Protein AF-A0AAV5TLL9-F1 (afdb_monomer_lite)

Foldseek 3Di:
DAAADPQQEAEDQPDDQWADFPDWDWDDDPWIKIKTKAFEQQKWKDFVVDIQTCCNVPDRPRIGMDMWTQDPVSYATDDPRDGTHYMIIGYLADAAPPQQEDEDQPDAQWDDFPDWDWDPHDHSWIKIKTKAAADQKWKAFPHNPDIFTDNPRMGMDMWTQDSNSNATDDPRDGTRYIIIGRDFQAQAADPQQAAEDQPDDQWDAFPDWDWDRPDPWIKIWTAADDQQKWKWWQFPNDIDIDDRHPRDRDGTQIWTQDRNSNATDDVNTGTRYIIIGD

Radius of gyration: 33.46 Å; chains: 1; bounding box: 72×36×92 Å

Sequence (278 aa):
CQSCAQNLITITTNGNGAHAMESDVTNIATCATRTFTCIGTLANIEGGQGTIMDADDGAVDGVATFTVTCNTAGTAWVNTGIDITQVECASKCLTCPSNLISITTASTGGHAMDGDVIDETTGPCLKRTFTCEGKGANIEINGDHGVITDESDVASFTLTCNEDGTAWMYNGVAITQVECAPLPACKMCEQNLIMKTTNGNGAKPFAMDTTDTSGTCAVRTLTCVGNQANIEEWINRSFFQLNNGDGTTDPPLVVTCNAGGTAWLFMGIPITQAECAV

Structure (mmCIF, N/CA/C/O backbone):
data_AF-A0AAV5TLL9-F1
#
_entry.id   AF-A0AAV5TLL9-F1
#
loop_
_atom_site.group_PDB
_atom_site.id
_atom_site.type_symbol
_atom_site.label_atom_id
_atom_site.label_alt_id
_atom_site.label_comp_id
_atom_site.label_asym_id
_atom_site.label_entity_id
_atom_site.label_seq_id
_atom_site.pdbx_PDB_ins_code
_atom_site.Cartn_x
_atom_site.Cartn_y
_atom_site.Cartn_z
_atom_site.occupancy
_atom_site.B_iso_or_equiv
_atom_site.auth_seq_id
_atom_site.auth_comp_id
_atom_site.auth_asym_id
_atom_site.auth_atom_id
_atom_site.pdbx_PDB_model_num
ATOM 1 N N . CYS A 1 1 ? -34.886 15.088 32.753 1.00 67.19 1 CYS A N 1
ATOM 2 C CA . CYS A 1 1 ? -33.517 14.902 33.273 1.00 67.19 1 CYS A CA 1
ATOM 3 C C . CYS A 1 1 ? -32.665 16.066 32.778 1.00 67.19 1 CYS A C 1
ATOM 5 O O . CYS A 1 1 ? -33.119 16.768 31.881 1.00 67.19 1 CYS A O 1
ATOM 7 N N . GLN A 1 2 ? -31.496 16.320 33.366 1.00 82.44 2 GLN A N 1
ATOM 8 C CA . GLN A 1 2 ? -30.577 17.360 32.876 1.00 82.44 2 GLN A CA 1
ATOM 9 C C . GLN A 1 2 ? -29.624 16.801 31.802 1.00 82.44 2 GLN A C 1
ATOM 11 O O . GLN A 1 2 ? -29.734 15.636 31.415 1.00 82.44 2 GLN A O 1
ATOM 16 N N . SER A 1 3 ? -28.712 17.636 31.297 1.00 88.19 3 SER A N 1
ATOM 17 C CA . SER A 1 3 ? -27.520 17.188 30.573 1.00 88.19 3 SER A CA 1
ATOM 18 C C . SER A 1 3 ? -26.421 16.803 31.560 1.00 88.19 3 SER A C 1
ATOM 20 O O . SER A 1 3 ? -26.192 17.525 32.528 1.00 88.19 3 SER A O 1
ATOM 22 N N . CYS A 1 4 ? -25.708 15.718 31.282 1.00 93.50 4 CYS A N 1
ATOM 23 C CA . CYS A 1 4 ? -24.543 15.294 32.051 1.00 93.50 4 CYS A CA 1
ATOM 24 C C . CYS A 1 4 ? -23.268 15.751 31.337 1.00 93.50 4 CYS A C 1
ATOM 26 O O . CYS A 1 4 ? -23.239 15.848 30.108 1.00 93.50 4 CYS A O 1
ATOM 28 N N . ALA A 1 5 ? -22.201 16.021 32.089 1.00 94.31 5 ALA A N 1
ATOM 29 C CA . ALA A 1 5 ? -20.910 16.334 31.488 1.00 94.31 5 ALA A CA 1
ATOM 30 C C . ALA A 1 5 ? -20.315 15.087 30.802 1.00 94.31 5 ALA A C 1
ATOM 32 O O . ALA A 1 5 ? -20.442 13.965 31.299 1.00 94.31 5 ALA A O 1
ATOM 33 N N . GLN A 1 6 ? -19.671 15.261 29.644 1.00 92.69 6 GLN A N 1
ATOM 34 C CA . GLN A 1 6 ? -19.097 14.135 28.892 1.00 92.69 6 GLN A CA 1
ATOM 35 C C . GLN A 1 6 ? -17.944 13.455 29.642 1.00 92.69 6 GLN A C 1
ATOM 37 O O . GLN A 1 6 ? -17.810 12.237 29.597 1.00 92.69 6 GLN A O 1
ATOM 42 N N . ASN A 1 7 ? -17.157 14.211 30.403 1.00 93.81 7 ASN A N 1
ATOM 43 C CA . ASN A 1 7 ? -16.024 13.686 31.167 1.00 93.81 7 ASN A CA 1
ATOM 44 C C . ASN A 1 7 ? -16.422 12.837 32.393 1.00 93.81 7 ASN A C 1
ATOM 46 O O . ASN A 1 7 ? -15.545 12.425 33.144 1.00 93.81 7 ASN A O 1
ATOM 50 N N . LEU A 1 8 ? -17.718 12.583 32.613 1.00 94.94 8 LEU A N 1
ATOM 51 C CA . LEU A 1 8 ? -18.195 11.637 33.629 1.00 94.94 8 LEU A CA 1
ATOM 52 C C . LEU A 1 8 ? -18.025 10.167 33.203 1.00 94.94 8 LEU A C 1
ATOM 54 O O . LEU A 1 8 ? -18.066 9.291 34.059 1.00 94.94 8 LEU A O 1
ATOM 58 N N . ILE A 1 9 ? -17.821 9.902 31.906 1.00 94.75 9 ILE A N 1
ATOM 59 C CA . ILE A 1 9 ? -17.375 8.601 31.391 1.00 94.75 9 ILE A CA 1
ATOM 60 C C . ILE A 1 9 ? -15.975 8.775 30.808 1.00 94.75 9 ILE A C 1
ATOM 62 O O . ILE A 1 9 ? -15.757 9.652 29.970 1.00 94.75 9 ILE A O 1
ATOM 66 N N . THR A 1 10 ? -15.053 7.906 31.214 1.00 94.00 10 THR A N 1
ATOM 67 C CA . THR A 1 10 ? -13.730 7.770 30.596 1.00 94.00 10 THR A CA 1
ATOM 68 C C . THR A 1 10 ? -13.816 6.786 29.433 1.00 94.00 10 THR A C 1
ATOM 70 O O . THR A 1 10 ? -14.294 5.671 29.616 1.00 94.00 10 THR A O 1
ATOM 73 N N . ILE A 1 11 ? -13.348 7.177 28.248 1.00 93.00 11 ILE A N 1
ATOM 74 C CA . ILE A 1 11 ? -13.179 6.255 27.117 1.00 93.00 11 ILE A CA 1
ATOM 75 C C . ILE A 1 11 ? -11.736 5.748 27.162 1.00 93.00 11 ILE A C 1
ATOM 77 O O . ILE A 1 11 ? -10.816 6.569 27.151 1.00 93.00 11 ILE A O 1
ATOM 81 N N . THR A 1 12 ? -11.527 4.435 27.261 1.00 89.81 12 THR A N 1
ATOM 82 C CA . THR A 1 12 ? -10.181 3.832 27.285 1.00 89.81 12 THR A CA 1
ATOM 83 C C . THR A 1 12 ? -9.895 3.009 26.038 1.00 89.81 12 THR A C 1
ATOM 85 O O . THR A 1 12 ? -10.809 2.636 25.310 1.00 89.81 12 THR A O 1
ATOM 88 N N . THR A 1 13 ? -8.607 2.758 25.803 1.00 85.31 13 THR A N 1
ATOM 89 C CA . THR A 1 13 ? -8.082 1.923 24.711 1.00 85.31 13 THR A CA 1
ATOM 90 C C . THR A 1 13 ? -6.954 1.021 25.229 1.00 85.31 13 THR A C 1
ATOM 92 O O . THR A 1 13 ? -5.904 0.894 24.605 1.00 85.31 13 THR A O 1
ATOM 95 N N . ASN A 1 14 ? -7.110 0.502 26.447 1.00 79.75 14 ASN A N 1
ATOM 96 C CA . ASN A 1 14 ? -6.060 -0.232 27.156 1.00 79.75 14 ASN A CA 1
ATOM 97 C C . ASN A 1 14 ? -6.267 -1.752 27.094 1.00 79.75 14 ASN A C 1
ATOM 99 O O . ASN A 1 14 ? -5.315 -2.498 27.332 1.00 79.75 14 ASN A O 1
ATOM 103 N N . GLY A 1 15 ? -7.495 -2.211 26.834 1.00 74.62 15 GLY A N 1
ATOM 104 C CA . GLY A 1 15 ? -7.818 -3.624 26.666 1.00 74.62 15 GLY A CA 1
ATOM 105 C C . GLY A 1 15 ? -7.254 -4.235 25.385 1.00 74.62 15 GLY A C 1
ATOM 106 O O . GLY A 1 15 ? -6.810 -3.553 24.461 1.00 74.62 15 GLY A O 1
ATOM 107 N N . ASN A 1 16 ? -7.258 -5.565 25.325 1.00 68.19 16 ASN A N 1
ATOM 108 C CA . ASN A 1 16 ? -6.806 -6.280 24.136 1.00 68.19 16 ASN A CA 1
ATOM 109 C C . ASN A 1 16 ? -7.832 -6.138 23.002 1.00 68.19 16 ASN A C 1
ATOM 111 O O . ASN A 1 16 ? -9.010 -6.410 23.214 1.00 68.19 16 ASN A O 1
ATOM 115 N N . GLY A 1 17 ? -7.380 -5.747 21.809 1.00 74.12 17 GLY A N 1
ATOM 116 C CA . GLY A 1 17 ? -8.273 -5.410 20.694 1.00 74.12 17 GLY A CA 1
ATOM 117 C C . GLY A 1 17 ? -9.007 -4.078 20.876 1.00 74.12 17 GLY A C 1
ATOM 118 O O . GLY A 1 17 ? -9.914 -3.785 20.100 1.00 74.12 17 GLY A O 1
ATOM 119 N N . ALA A 1 18 ? -8.643 -3.281 21.890 1.00 81.50 18 ALA A N 1
ATOM 120 C CA . ALA A 1 18 ? -9.263 -1.989 22.121 1.00 81.50 18 ALA A CA 1
ATOM 121 C C . ALA A 1 18 ? -8.810 -0.957 21.080 1.00 81.50 18 ALA A C 1
ATOM 123 O O . ALA A 1 18 ? -7.626 -0.855 20.759 1.00 81.50 18 ALA A O 1
ATOM 124 N N . HIS A 1 19 ? -9.751 -0.160 20.588 1.00 78.88 19 HIS A N 1
ATOM 125 C CA . HIS A 1 19 ? -9.492 0.915 19.636 1.00 78.88 19 HIS A CA 1
ATOM 126 C C . HIS A 1 19 ? -10.457 2.084 19.856 1.00 78.88 19 HIS A C 1
ATOM 128 O O . HIS A 1 19 ? -11.330 2.055 20.727 1.00 78.88 19 HIS A O 1
ATOM 134 N N . ALA A 1 20 ? -10.277 3.159 19.087 1.00 86.50 20 ALA A N 1
ATOM 135 C CA . ALA A 1 20 ? -11.161 4.313 19.166 1.00 86.50 20 ALA A CA 1
ATOM 136 C C . ALA A 1 20 ? -12.610 3.929 18.812 1.00 86.50 20 ALA A C 1
ATOM 138 O O . ALA A 1 20 ? -12.850 3.126 17.907 1.00 86.50 20 ALA A O 1
ATOM 139 N N . MET A 1 21 ? -13.568 4.542 19.512 1.00 88.44 21 MET A N 1
ATOM 140 C CA . MET A 1 21 ? -14.980 4.524 19.121 1.00 88.44 21 MET A CA 1
ATOM 141 C C . MET A 1 21 ? -15.127 5.165 17.737 1.00 88.44 21 MET A C 1
ATOM 143 O O . MET A 1 21 ? -14.514 6.200 17.479 1.00 88.44 21 MET A O 1
ATOM 147 N N . GLU A 1 22 ? -15.987 4.609 16.885 1.00 90.62 22 GLU A N 1
ATOM 148 C CA . GLU A 1 22 ? -16.337 5.232 15.602 1.00 90.62 22 GLU A CA 1
ATOM 149 C C . GLU A 1 22 ? -17.117 6.529 15.826 1.00 90.62 22 GLU A C 1
ATOM 151 O O . GLU A 1 22 ? -16.911 7.533 15.146 1.00 90.62 22 GLU A O 1
ATOM 156 N N . SER A 1 23 ? -18.018 6.531 16.813 1.00 93.50 23 SER A N 1
ATOM 157 C CA . SER A 1 23 ? -18.719 7.749 17.206 1.00 93.50 23 SER A CA 1
ATOM 158 C C . SER A 1 23 ? -19.081 7.794 18.687 1.00 93.50 23 SER A C 1
ATOM 160 O O . SER A 1 23 ? -19.277 6.772 19.347 1.00 93.50 23 SER A O 1
ATOM 162 N N . ASP A 1 24 ? -19.187 9.023 19.190 1.00 94.75 24 ASP A N 1
ATOM 163 C CA . ASP A 1 24 ? -19.652 9.375 20.529 1.00 94.75 24 ASP A CA 1
ATOM 164 C C . ASP A 1 24 ? -20.573 10.598 20.416 1.00 94.75 24 ASP A C 1
ATOM 166 O O . ASP A 1 24 ? -20.126 11.736 20.250 1.00 94.75 24 ASP A O 1
ATOM 170 N N . VAL A 1 25 ? -21.884 10.356 20.442 1.00 95.94 25 VAL A N 1
ATOM 171 C CA . VAL A 1 25 ? -22.898 11.374 20.150 1.00 95.94 25 VAL A CA 1
ATOM 172 C C . VAL A 1 25 ? -23.758 11.634 21.373 1.00 95.94 25 VAL A C 1
ATOM 174 O O . VAL A 1 25 ? -24.421 10.737 21.887 1.00 95.94 25 VAL A O 1
ATOM 177 N N . THR A 1 26 ? -23.818 12.896 21.804 1.00 95.25 26 THR A N 1
ATOM 178 C CA . THR A 1 26 ? -24.746 13.351 22.849 1.00 95.25 26 THR A CA 1
ATOM 179 C C . THR A 1 26 ? -25.985 13.992 22.224 1.00 95.25 26 THR A C 1
ATOM 181 O O . THR A 1 26 ? -25.876 14.986 21.508 1.00 95.25 26 THR A O 1
ATOM 184 N N . ASN A 1 27 ? -27.170 13.469 22.534 1.00 94.44 27 ASN A N 1
ATOM 185 C CA . ASN A 1 27 ? -28.448 14.052 22.142 1.00 94.44 27 ASN A CA 1
ATOM 186 C C . ASN A 1 27 ? -29.117 14.714 23.353 1.00 94.44 27 ASN A C 1
ATOM 188 O O . ASN A 1 27 ? -29.399 14.063 24.359 1.00 94.44 27 ASN A O 1
ATOM 192 N N . ILE A 1 28 ? -29.375 16.019 23.260 1.00 88.38 28 ILE A N 1
ATOM 193 C CA . ILE A 1 28 ? -29.980 16.817 24.330 1.00 88.38 28 ILE A CA 1
ATOM 194 C C . ILE A 1 28 ? -31.488 16.930 24.072 1.00 88.38 28 ILE A C 1
ATOM 196 O O . ILE A 1 28 ? -31.975 17.919 23.528 1.00 88.38 28 ILE A O 1
ATOM 200 N N . ALA A 1 29 ? -32.226 15.888 24.456 1.00 82.62 29 ALA A N 1
ATOM 201 C CA . ALA A 1 29 ? -33.690 15.880 24.481 1.00 82.62 29 ALA A CA 1
ATOM 202 C C . ALA A 1 29 ? -34.220 16.148 25.911 1.00 82.62 29 ALA A C 1
ATOM 204 O O . ALA A 1 29 ? -33.538 16.740 26.746 1.00 82.62 29 ALA A O 1
ATOM 205 N N . THR A 1 30 ? -35.439 15.699 26.233 1.00 81.12 30 THR A N 1
ATOM 206 C CA . THR A 1 30 ? -36.033 15.786 27.587 1.00 81.12 30 THR A CA 1
ATOM 207 C C . THR A 1 30 ? -35.220 15.059 28.671 1.00 81.12 30 THR A C 1
ATOM 209 O O . THR A 1 30 ? -35.278 15.427 29.851 1.00 81.12 30 THR A O 1
ATOM 212 N N . CYS A 1 31 ? -34.440 14.049 28.285 1.00 87.69 31 CYS A N 1
ATOM 213 C CA . CYS A 1 31 ? -33.326 13.498 29.053 1.00 87.69 31 CYS A CA 1
ATOM 214 C C . CYS A 1 31 ? -32.151 13.329 28.090 1.00 87.69 31 CYS A C 1
ATOM 216 O O . CYS A 1 31 ? -32.336 12.751 27.020 1.00 87.69 31 CYS A O 1
ATOM 218 N N . ALA A 1 32 ? -30.978 13.867 28.438 1.00 94.31 32 ALA A N 1
ATOM 219 C CA . ALA A 1 32 ? -29.820 13.742 27.566 1.00 94.31 32 ALA A CA 1
ATOM 220 C C . ALA A 1 32 ? -29.418 12.268 27.448 1.00 94.31 32 ALA A C 1
ATOM 222 O O . ALA A 1 32 ? -29.309 11.580 28.465 1.00 94.31 32 ALA A O 1
ATOM 223 N N . THR A 1 33 ? -29.189 11.802 26.227 1.00 95.31 33 THR A N 1
ATOM 224 C CA . THR A 1 33 ? -28.605 10.487 25.956 1.00 95.31 33 THR A CA 1
ATOM 225 C C . THR A 1 33 ? -27.227 10.663 25.344 1.00 95.31 33 THR A C 1
ATOM 227 O O . THR A 1 33 ? -26.952 11.670 24.691 1.00 95.31 33 THR A O 1
ATOM 230 N N . ARG A 1 34 ? -26.348 9.693 25.569 1.00 94.69 34 ARG A N 1
ATOM 231 C CA . ARG A 1 34 ? -25.050 9.598 24.905 1.00 94.69 34 ARG A CA 1
ATOM 232 C C . ARG A 1 34 ? -24.927 8.207 24.310 1.00 94.69 34 ARG A C 1
ATOM 234 O O . ARG A 1 34 ? -25.197 7.230 25.004 1.00 94.69 34 ARG A O 1
ATOM 241 N N . THR A 1 35 ? -24.595 8.149 23.030 1.00 93.88 35 THR A N 1
ATOM 242 C CA . THR A 1 35 ? -24.517 6.912 22.253 1.00 93.88 35 THR A CA 1
ATOM 243 C C . THR A 1 35 ? -23.086 6.719 21.797 1.00 93.88 35 THR A C 1
ATOM 245 O O . THR A 1 35 ? -22.529 7.601 21.144 1.00 93.88 35 THR A O 1
ATOM 248 N N . PHE A 1 36 ? -22.520 5.573 22.147 1.00 93.38 36 PHE A N 1
ATOM 249 C CA . PHE A 1 36 ? -21.216 5.113 21.701 1.00 93.38 36 PHE A CA 1
ATOM 250 C C . PHE A 1 36 ? -21.413 4.096 20.585 1.00 93.38 36 PHE A C 1
ATOM 252 O O . PHE A 1 36 ? -22.254 3.205 20.715 1.00 93.38 36 PHE A O 1
ATOM 259 N N . THR A 1 37 ? -20.641 4.233 19.513 1.00 91.56 37 THR A N 1
ATOM 260 C CA . THR A 1 37 ? -20.627 3.274 18.407 1.00 91.56 37 THR A CA 1
ATOM 261 C C . THR A 1 37 ? -19.238 2.679 18.296 1.00 91.56 37 THR A C 1
ATOM 263 O O . THR A 1 37 ? -18.264 3.402 18.079 1.00 91.56 37 THR A O 1
ATOM 266 N N . CYS A 1 38 ? -19.164 1.364 18.440 1.00 88.81 38 CYS A N 1
ATOM 267 C CA . CYS A 1 38 ? -17.974 0.568 18.207 1.00 88.81 38 CYS A CA 1
ATOM 268 C C . CYS A 1 38 ? -18.170 -0.212 16.909 1.00 88.81 38 CYS A C 1
ATOM 270 O O . CYS A 1 38 ? -19.231 -0.796 16.707 1.00 88.81 38 CYS A O 1
ATOM 272 N N . ILE A 1 39 ? -17.172 -0.206 16.030 1.00 84.31 39 ILE A N 1
ATOM 273 C CA . ILE A 1 39 ? -17.222 -0.949 14.767 1.00 84.31 39 ILE A CA 1
ATOM 274 C C . ILE A 1 39 ? -16.092 -1.965 14.712 1.00 84.31 39 ILE A C 1
ATOM 276 O O . ILE A 1 39 ? -15.000 -1.707 15.207 1.00 84.31 39 ILE A O 1
ATOM 280 N N . GLY A 1 40 ? -16.340 -3.098 14.071 1.00 76.69 40 GLY A N 1
ATOM 281 C CA . GLY A 1 40 ? -15.371 -4.165 13.876 1.00 76.69 40 GLY A CA 1
ATOM 282 C C . GLY A 1 40 ? -15.995 -5.542 14.053 1.00 76.69 40 GLY A C 1
ATOM 283 O O . GLY A 1 40 ? -17.073 -5.711 14.619 1.00 76.69 40 GLY A O 1
ATOM 284 N N . THR A 1 41 ? -15.310 -6.567 13.565 1.00 73.25 41 THR A N 1
ATOM 285 C CA . THR A 1 41 ? -15.790 -7.943 13.693 1.00 73.25 41 THR A CA 1
ATOM 286 C C . THR A 1 41 ? -15.792 -8.350 15.163 1.00 73.25 41 THR A C 1
ATOM 288 O O . THR A 1 41 ? -14.764 -8.248 15.837 1.00 73.25 41 THR A O 1
ATOM 291 N N . LEU A 1 42 ? -16.948 -8.811 15.656 1.00 74.94 42 LEU A N 1
ATOM 292 C CA . LEU A 1 42 ? -17.202 -9.025 17.087 1.00 74.94 42 LEU A CA 1
ATOM 293 C C . LEU A 1 42 ? -16.988 -7.749 17.917 1.00 74.94 42 LEU A C 1
ATOM 295 O O . LEU A 1 42 ? -16.461 -7.830 19.028 1.00 74.94 42 LEU A O 1
ATOM 299 N N . ALA A 1 43 ? -17.364 -6.589 17.364 1.00 79.69 43 ALA A N 1
ATOM 300 C CA . ALA A 1 43 ? -17.377 -5.332 18.096 1.00 79.69 43 ALA A CA 1
ATOM 301 C C . ALA A 1 43 ? -18.078 -5.519 19.440 1.00 79.69 43 ALA A C 1
ATOM 303 O O . ALA A 1 43 ? -19.127 -6.166 19.542 1.00 79.69 43 ALA A O 1
ATOM 304 N N . ASN A 1 44 ? -17.475 -4.958 20.476 1.00 83.69 44 ASN A N 1
ATOM 305 C CA . ASN A 1 44 ? -18.042 -4.954 21.797 1.00 83.69 44 ASN A CA 1
ATOM 306 C C . ASN A 1 44 ? -17.713 -3.661 22.547 1.00 83.69 44 ASN A C 1
ATOM 308 O O . ASN A 1 44 ? -16.751 -2.958 22.232 1.00 83.69 44 ASN A O 1
ATOM 312 N N . ILE A 1 45 ? -18.559 -3.331 23.522 1.00 83.94 45 ILE A N 1
ATOM 313 C CA . ILE A 1 45 ? -18.364 -2.191 24.414 1.00 83.94 45 ILE A CA 1
ATOM 314 C C . ILE A 1 45 ? -18.347 -2.684 25.859 1.00 83.94 45 ILE A C 1
ATOM 316 O O . ILE A 1 45 ? -19.352 -3.188 26.364 1.00 83.94 45 ILE A O 1
ATOM 320 N N . GLU A 1 46 ? -17.221 -2.511 26.549 1.00 82.81 46 GLU A N 1
ATOM 321 C CA . GLU A 1 46 ? -17.086 -2.853 27.967 1.00 82.81 46 GLU A CA 1
ATOM 322 C C . GLU A 1 46 ? -17.477 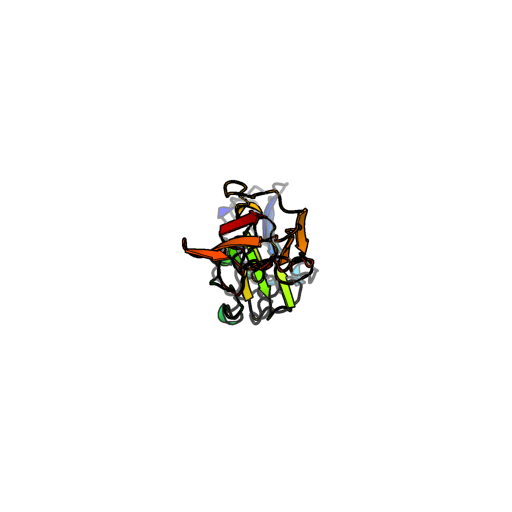-1.658 28.843 1.00 82.81 46 GLU A C 1
ATOM 324 O O . GLU A 1 46 ? -16.804 -0.632 28.841 1.00 82.81 46 GLU A O 1
ATOM 329 N N . GLY A 1 47 ? -18.580 -1.775 29.591 1.00 69.00 47 GLY A N 1
ATOM 330 C CA . GLY A 1 47 ? -19.203 -0.662 30.327 1.00 69.00 47 GLY A CA 1
ATOM 331 C C . GLY A 1 47 ? -19.133 -0.759 31.854 1.00 69.00 47 GLY A C 1
ATOM 332 O O . GLY A 1 47 ? -20.078 -0.358 32.530 1.00 69.00 47 GLY A O 1
ATOM 333 N N . GLY A 1 48 ? -18.100 -1.388 32.428 1.00 67.12 48 GLY A N 1
ATOM 334 C CA . GLY A 1 48 ? -17.950 -1.612 33.883 1.00 67.12 48 GLY A CA 1
ATOM 335 C C . GLY A 1 48 ? -18.966 -2.582 34.524 1.00 67.12 48 GLY A C 1
ATOM 336 O O . GLY A 1 48 ? -18.776 -3.023 35.655 1.00 67.12 48 GLY A O 1
ATOM 337 N N . GLN A 1 49 ? -20.029 -2.936 33.800 1.00 66.38 49 GLN A N 1
ATOM 338 C CA . GLN A 1 49 ? -21.135 -3.818 34.203 1.00 66.38 49 GLN A CA 1
ATOM 339 C C . GLN A 1 49 ? -21.210 -5.111 33.377 1.00 66.38 49 GLN A C 1
ATOM 341 O O . GLN A 1 49 ? -22.010 -5.995 33.675 1.00 66.38 49 GLN A O 1
ATOM 346 N N . GLY A 1 50 ? -20.388 -5.217 32.338 1.00 74.12 50 GLY A N 1
ATOM 347 C CA . GLY A 1 50 ? -20.429 -6.293 31.362 1.00 74.12 50 GLY A CA 1
ATOM 348 C C . GLY A 1 50 ? -20.018 -5.792 29.984 1.00 74.12 50 GLY A C 1
ATOM 349 O O . GLY A 1 50 ? -19.610 -4.637 29.823 1.00 74.12 50 GLY A O 1
ATOM 350 N N . THR A 1 51 ? -20.142 -6.683 29.013 1.00 81.31 51 THR A N 1
ATOM 351 C CA . THR A 1 51 ? -19.765 -6.466 27.621 1.00 81.31 51 THR A CA 1
ATOM 352 C C . THR A 1 51 ? -21.043 -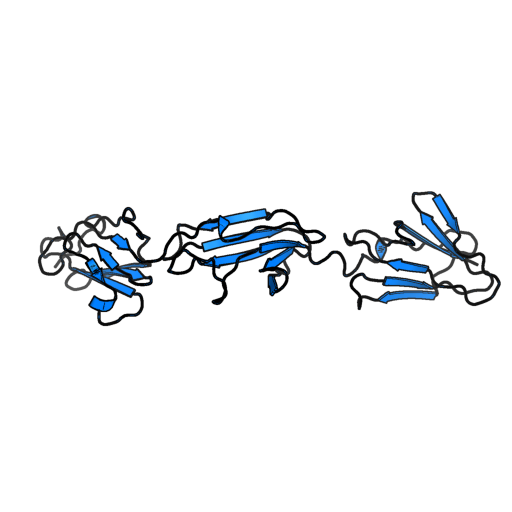6.403 26.789 1.00 81.31 51 THR A C 1
ATOM 354 O O . THR A 1 51 ? -21.814 -7.358 26.808 1.00 81.31 51 THR A O 1
ATOM 357 N N . ILE A 1 52 ? -21.283 -5.284 26.103 1.00 83.19 52 ILE A N 1
ATOM 358 C CA . ILE A 1 52 ? -22.306 -5.172 25.053 1.00 83.19 52 ILE A CA 1
ATOM 359 C C . ILE A 1 52 ? -21.681 -5.753 23.791 1.00 83.19 52 ILE A C 1
ATOM 361 O O . ILE A 1 52 ? -20.672 -5.221 23.338 1.00 83.19 52 ILE A O 1
ATOM 365 N N . MET A 1 53 ? -22.231 -6.827 23.244 1.00 80.62 53 MET A N 1
ATOM 366 C CA . MET A 1 53 ? -21.748 -7.435 22.002 1.00 80.62 53 MET A CA 1
ATOM 367 C C . MET A 1 53 ? -22.516 -6.877 20.795 1.00 80.62 53 MET A C 1
ATOM 369 O O . MET A 1 53 ? -23.652 -6.448 20.950 1.00 80.62 53 MET A O 1
ATOM 373 N N . ASP A 1 54 ? -21.931 -6.952 19.596 1.00 76.00 54 ASP A N 1
ATOM 374 C CA . ASP A 1 54 ? -22.579 -6.703 18.287 1.00 76.00 54 ASP A CA 1
ATOM 375 C C . ASP A 1 54 ? -24.023 -7.253 18.245 1.00 76.00 54 ASP A C 1
ATOM 377 O O . ASP A 1 54 ? -24.984 -6.507 18.127 1.00 76.00 54 ASP A O 1
ATOM 381 N N . ALA A 1 55 ? -24.198 -8.538 18.575 1.00 78.75 55 ALA A N 1
ATOM 382 C CA . ALA A 1 55 ? -25.507 -9.202 18.607 1.00 78.75 55 ALA A CA 1
ATOM 383 C C . ALA A 1 55 ? -26.563 -8.583 19.553 1.00 78.75 55 ALA A C 1
ATOM 385 O O . ALA A 1 55 ? -27.757 -8.859 19.392 1.00 78.75 55 ALA A O 1
ATOM 386 N N . ASP A 1 56 ? -26.154 -7.810 20.562 1.00 81.25 56 ASP A N 1
ATOM 387 C CA . ASP A 1 56 ? -27.044 -7.324 21.621 1.00 81.25 56 ASP A CA 1
ATOM 388 C C . ASP A 1 56 ? -27.890 -6.115 21.193 1.00 81.25 56 ASP A C 1
ATOM 390 O O . ASP A 1 56 ? -28.903 -5.828 21.839 1.00 81.25 56 ASP A O 1
ATOM 394 N N . ASP A 1 57 ? -27.539 -5.433 20.097 1.00 69.38 57 ASP A N 1
ATOM 395 C CA . ASP A 1 57 ? -28.364 -4.356 19.532 1.00 69.38 57 ASP A CA 1
ATOM 396 C C . ASP A 1 57 ? -29.389 -4.838 18.486 1.00 69.38 57 ASP A C 1
ATOM 398 O O . ASP A 1 57 ? -30.208 -4.063 17.981 1.00 69.38 57 ASP A O 1
ATOM 402 N N . GLY A 1 58 ? -29.434 -6.156 18.264 1.00 75.31 58 GLY A N 1
ATOM 403 C CA . GLY A 1 58 ? -30.410 -6.829 17.414 1.00 75.31 58 GLY A CA 1
ATOM 404 C C . GLY A 1 58 ? -29.911 -7.150 16.006 1.00 75.31 58 GLY A C 1
ATOM 405 O O . GLY A 1 58 ? -30.677 -7.743 15.238 1.00 75.31 58 GLY A O 1
ATOM 406 N N . ALA A 1 59 ? -28.660 -6.820 15.675 1.00 76.94 59 ALA A N 1
ATOM 407 C CA . ALA A 1 59 ? -27.993 -7.203 14.435 1.00 76.94 59 ALA A CA 1
ATOM 408 C C . ALA A 1 59 ? -26.652 -7.904 14.709 1.00 76.94 59 ALA A C 1
ATOM 410 O O . ALA A 1 59 ? -26.107 -7.831 15.794 1.00 76.94 59 ALA A O 1
ATOM 411 N N . VAL A 1 60 ? -26.147 -8.659 13.733 1.00 81.75 60 VAL A N 1
ATOM 412 C CA . VAL A 1 60 ? -24.751 -9.130 13.728 1.00 81.75 60 VAL A CA 1
ATOM 413 C C . VAL A 1 60 ? -24.148 -8.565 12.457 1.00 81.75 60 VAL A C 1
ATOM 415 O O . VAL A 1 60 ? -24.178 -9.214 11.407 1.00 81.75 60 VAL A O 1
ATOM 418 N N . ASP A 1 61 ? -23.744 -7.304 12.519 1.00 81.50 61 ASP A N 1
ATOM 419 C CA . ASP A 1 61 ? -23.271 -6.532 11.370 1.00 81.50 61 ASP A CA 1
ATOM 420 C C . ASP A 1 61 ? -21.905 -5.873 11.612 1.00 81.50 61 ASP A C 1
ATOM 422 O O . ASP A 1 61 ? -21.406 -5.137 10.756 1.00 81.50 61 ASP A O 1
ATOM 426 N N . GLY A 1 62 ? -21.250 -6.225 12.724 1.00 80.75 62 GLY A N 1
ATOM 427 C CA . GLY A 1 62 ? -19.961 -5.677 13.118 1.00 80.75 62 GLY A CA 1
ATOM 428 C C . GLY A 1 62 ? -20.081 -4.290 13.742 1.00 80.75 62 GLY A C 1
ATOM 429 O O . GLY A 1 62 ? -19.108 -3.532 13.712 1.00 80.75 62 GLY A O 1
ATOM 430 N N . VAL A 1 63 ? -21.249 -3.943 14.281 1.00 86.12 63 VAL A N 1
ATOM 431 C CA . VAL A 1 63 ? -21.502 -2.681 14.969 1.00 86.12 63 VAL A CA 1
ATOM 432 C C . VAL A 1 63 ? -22.077 -2.988 16.344 1.00 86.12 63 VAL A C 1
ATOM 434 O O . VAL A 1 63 ? -23.114 -3.611 16.479 1.00 86.12 63 VAL A O 1
ATOM 437 N N . ALA A 1 64 ? -21.412 -2.511 17.393 1.00 89.50 64 ALA A N 1
ATOM 438 C CA . ALA A 1 64 ? -21.970 -2.520 18.738 1.00 89.50 64 ALA A CA 1
ATOM 439 C C . ALA A 1 64 ? -22.339 -1.092 19.136 1.00 89.50 64 ALA A C 1
ATOM 441 O O . ALA A 1 64 ? -21.490 -0.191 19.150 1.00 89.50 64 ALA A O 1
ATOM 442 N N . THR A 1 65 ? -23.605 -0.881 19.491 1.00 92.00 65 THR A N 1
ATOM 443 C CA . THR A 1 65 ? -24.090 0.407 19.994 1.00 92.00 65 THR A CA 1
ATOM 444 C C . THR A 1 65 ? -24.399 0.354 21.488 1.00 92.00 65 THR A C 1
ATOM 446 O O . THR A 1 65 ? -25.085 -0.536 21.985 1.00 92.00 65 THR A O 1
ATOM 449 N N . PHE A 1 66 ? -23.916 1.347 22.241 1.00 91.06 66 PHE A N 1
ATOM 450 C CA . PHE A 1 66 ? -24.206 1.470 23.670 1.00 91.06 66 PHE A CA 1
ATOM 451 C C . PHE A 1 66 ? -24.748 2.854 24.003 1.00 91.06 66 PHE A C 1
ATOM 453 O O . PHE A 1 66 ? -24.075 3.868 23.821 1.00 91.06 66 PHE A O 1
ATOM 460 N N . THR A 1 67 ? -25.979 2.900 24.516 1.00 92.56 67 THR A N 1
ATOM 461 C CA . THR A 1 67 ? -26.642 4.150 24.900 1.00 92.56 67 THR A CA 1
ATOM 462 C C . THR A 1 67 ? -26.762 4.267 26.414 1.00 92.56 67 THR A C 1
ATOM 464 O O . THR A 1 67 ? -27.296 3.387 27.092 1.00 92.56 67 THR A O 1
ATOM 467 N N . VAL A 1 68 ? -26.336 5.409 26.943 1.00 92.50 68 VAL A N 1
ATOM 468 C CA . VAL A 1 68 ? -26.515 5.804 28.344 1.00 92.50 68 VAL A CA 1
ATOM 469 C C . VAL A 1 68 ? -27.424 7.027 28.430 1.00 92.50 68 VAL A C 1
ATOM 471 O O . VAL A 1 68 ? -27.456 7.871 27.534 1.00 92.50 68 VAL A O 1
ATOM 474 N N . THR A 1 69 ? -28.178 7.145 29.520 1.00 94.75 69 THR A N 1
ATOM 475 C CA . THR A 1 69 ? -29.071 8.281 29.789 1.00 94.75 69 THR A CA 1
ATOM 476 C C . THR A 1 69 ? -28.543 9.076 30.973 1.00 94.75 69 THR A C 1
ATOM 478 O O . THR A 1 69 ? -28.106 8.498 31.957 1.00 94.75 69 THR A O 1
ATOM 481 N N . CYS A 1 70 ? -28.578 10.402 30.920 1.00 95.88 70 CYS A N 1
ATOM 482 C CA . CYS A 1 70 ? -28.206 11.223 32.065 1.00 95.88 70 CYS A CA 1
ATOM 483 C C . CYS A 1 70 ? -29.236 11.084 33.195 1.00 95.88 70 CYS A C 1
ATOM 485 O O . CYS A 1 70 ? -30.447 11.197 32.967 1.00 95.88 70 CYS A O 1
ATOM 487 N N . ASN A 1 71 ? -28.765 10.865 34.424 1.00 92.62 71 ASN A N 1
ATOM 488 C CA . ASN A 1 71 ? -29.638 10.757 35.588 1.00 92.62 71 ASN A CA 1
ATOM 489 C C . ASN A 1 71 ? -30.364 12.089 35.899 1.00 92.62 71 ASN A C 1
ATOM 491 O O . ASN A 1 71 ? -30.026 13.167 35.404 1.00 92.62 71 ASN A O 1
ATOM 495 N N . THR A 1 72 ? -31.398 12.041 36.745 1.00 92.62 72 THR A N 1
ATOM 496 C CA . THR A 1 72 ? -32.193 13.236 37.097 1.00 92.62 72 THR A CA 1
ATOM 497 C C . THR A 1 72 ? -31.356 14.332 37.761 1.00 92.62 72 THR A C 1
ATOM 499 O O . THR A 1 72 ? -31.658 15.511 37.582 1.00 92.62 72 THR A O 1
ATOM 502 N N . ALA A 1 73 ? -30.309 13.947 38.497 1.00 92.62 73 ALA A N 1
ATOM 503 C CA . ALA A 1 73 ? -29.422 14.859 39.211 1.00 92.62 73 ALA A CA 1
ATOM 504 C C . ALA A 1 73 ? -28.383 15.553 38.309 1.00 92.62 73 ALA A C 1
ATOM 506 O O . ALA A 1 73 ? -27.786 16.532 38.743 1.00 92.62 73 ALA A O 1
ATOM 507 N N . GLY A 1 74 ? -28.161 15.074 37.079 1.00 92.75 74 GLY A N 1
ATOM 508 C CA . GLY A 1 74 ? -27.122 15.601 36.188 1.00 92.75 74 GLY A CA 1
ATOM 509 C C . GLY A 1 74 ? -25.696 15.176 36.559 1.00 92.75 74 GLY A C 1
ATOM 510 O O . GLY A 1 74 ? -24.741 15.814 36.124 1.00 92.75 74 GLY A O 1
ATOM 511 N N . THR A 1 75 ? -25.535 14.137 37.384 1.00 94.38 75 THR A N 1
ATOM 512 C CA . THR A 1 75 ? -24.242 13.759 37.987 1.00 94.38 75 THR A CA 1
ATOM 513 C C . THR A 1 75 ? -23.653 12.460 37.454 1.00 94.38 75 THR A C 1
ATOM 515 O O . THR A 1 75 ? -22.486 12.192 37.724 1.00 94.38 75 THR A O 1
ATOM 518 N N . ALA A 1 76 ? -24.428 11.651 36.727 1.00 93.94 76 ALA A N 1
ATOM 519 C CA . ALA A 1 76 ? -23.964 10.376 36.188 1.00 93.94 76 ALA A CA 1
ATOM 520 C C . ALA A 1 76 ? -24.704 9.990 34.904 1.00 93.94 76 ALA A C 1
ATOM 522 O O . ALA A 1 76 ? -25.901 10.256 34.744 1.00 93.94 76 ALA A O 1
ATOM 523 N N . TRP A 1 77 ? -23.977 9.319 34.015 1.00 94.12 77 TRP A N 1
ATOM 524 C CA . TRP A 1 77 ? -24.542 8.595 32.885 1.00 94.12 77 TRP A CA 1
ATOM 525 C C . TRP A 1 77 ? -24.961 7.208 33.355 1.00 94.12 77 TRP A C 1
ATOM 527 O O . TRP A 1 77 ? -24.149 6.494 33.931 1.00 94.12 77 TRP A O 1
ATOM 537 N N . VAL A 1 78 ? -26.215 6.834 33.120 1.00 92.19 78 VAL A N 1
ATOM 538 C CA . VAL A 1 78 ? -26.782 5.579 33.608 1.00 92.19 78 VAL A CA 1
ATOM 539 C C . VAL A 1 78 ? -27.286 4.690 32.483 1.00 92.19 78 VAL A C 1
ATOM 541 O O . VAL A 1 78 ? -27.903 5.161 31.525 1.00 92.19 78 VAL A O 1
ATOM 544 N N . ASN A 1 79 ? -27.087 3.385 32.634 1.00 90.56 79 ASN A N 1
ATOM 545 C CA . ASN A 1 79 ? -27.746 2.357 31.834 1.00 90.56 79 ASN A CA 1
ATOM 546 C C . ASN A 1 79 ? -28.424 1.367 32.789 1.00 90.56 79 ASN A C 1
ATOM 548 O O . ASN A 1 79 ? -27.816 0.928 33.759 1.00 90.56 79 ASN A O 1
ATOM 552 N N . THR A 1 80 ? -29.712 1.075 32.581 1.00 88.81 80 THR A N 1
ATOM 553 C CA . THR A 1 80 ? -30.520 0.192 33.457 1.00 88.81 80 THR A CA 1
ATOM 554 C C . THR A 1 80 ? -30.462 0.512 34.966 1.00 88.81 80 THR A C 1
ATOM 556 O O . THR A 1 80 ? -30.676 -0.352 35.809 1.00 88.81 80 THR A O 1
ATOM 559 N N . GLY A 1 81 ? -30.241 1.785 35.321 1.00 88.19 81 GLY A N 1
ATOM 560 C CA . GLY A 1 81 ? -30.193 2.256 36.713 1.00 88.19 81 GLY A CA 1
ATOM 561 C C . GLY A 1 81 ? -28.806 2.230 37.356 1.00 88.19 81 GLY A C 1
ATOM 562 O O . GLY A 1 81 ? -28.703 2.474 38.556 1.00 88.19 81 GLY A O 1
ATOM 563 N N . ILE A 1 82 ? -27.760 1.961 36.576 1.00 88.88 82 ILE A N 1
ATOM 564 C CA . ILE A 1 82 ? -26.390 1.842 37.066 1.00 88.88 82 ILE A CA 1
ATOM 565 C C . ILE A 1 82 ? -25.508 2.915 36.446 1.00 88.88 82 ILE A C 1
ATOM 567 O O . ILE A 1 82 ? -25.565 3.133 35.236 1.00 88.88 82 ILE A O 1
ATOM 571 N N . ASP A 1 83 ? -24.695 3.559 37.282 1.00 92.12 83 ASP A N 1
ATOM 572 C CA . ASP A 1 83 ? -23.734 4.582 36.879 1.00 92.12 83 ASP A CA 1
ATOM 573 C C . ASP A 1 83 ? -22.597 3.962 36.054 1.00 92.12 83 ASP A C 1
ATOM 575 O O . ASP A 1 83 ? -21.891 3.059 36.505 1.00 92.12 83 ASP A O 1
ATOM 579 N N . ILE A 1 84 ? -22.408 4.486 34.847 1.00 93.00 84 ILE A N 1
ATOM 580 C CA . ILE A 1 84 ? -21.326 4.129 33.937 1.00 93.00 84 ILE A CA 1
ATOM 581 C C . ILE A 1 84 ? -20.227 5.177 34.074 1.00 93.00 84 ILE A C 1
ATOM 583 O O . ILE A 1 84 ? -20.471 6.373 33.903 1.00 93.00 84 ILE A O 1
ATOM 587 N N . THR A 1 85 ? -19.011 4.725 34.367 1.00 93.25 85 THR A N 1
ATOM 588 C CA . THR A 1 85 ? -17.835 5.588 34.572 1.00 93.25 85 THR A CA 1
ATOM 589 C C . THR A 1 85 ? -16.730 5.343 33.550 1.00 93.25 85 THR A C 1
ATOM 591 O O . THR A 1 85 ? -15.850 6.189 33.379 1.00 93.25 85 THR A O 1
ATOM 594 N N . GLN A 1 86 ? -16.786 4.217 32.839 1.00 92.25 86 GLN A N 1
ATOM 595 C CA . GLN A 1 86 ? -15.825 3.829 31.819 1.00 92.25 86 GLN A CA 1
ATOM 596 C C . GLN A 1 86 ? -16.534 3.097 30.683 1.00 92.25 86 GLN A C 1
ATOM 598 O O . GLN A 1 86 ? -17.452 2.315 30.936 1.00 92.25 86 GLN A O 1
ATOM 603 N N . VAL A 1 87 ? -16.095 3.362 29.456 1.00 92.88 87 VAL A N 1
ATOM 604 C CA . VAL A 1 87 ? -16.411 2.550 28.281 1.00 92.88 87 VAL A CA 1
ATOM 605 C C . VAL A 1 87 ? -15.134 2.262 27.497 1.00 92.88 87 VAL A C 1
ATOM 607 O O . VAL A 1 87 ? -14.236 3.103 27.430 1.00 92.88 87 VAL A O 1
ATOM 610 N N . GLU A 1 88 ? -15.063 1.094 26.880 1.00 90.38 88 GLU A N 1
ATOM 611 C CA . GLU A 1 88 ? -13.988 0.707 25.965 1.00 90.38 88 GLU A CA 1
ATOM 612 C C . GLU A 1 88 ? -14.606 0.007 24.762 1.00 90.38 88 GLU A C 1
ATOM 614 O O . GLU A 1 88 ? -15.500 -0.810 24.944 1.00 90.38 88 GLU A O 1
ATOM 619 N N . CYS A 1 89 ? -14.173 0.359 23.554 1.00 88.75 89 CYS A N 1
ATOM 620 C CA . CYS A 1 89 ? -14.547 -0.353 22.337 1.00 88.75 89 CYS A CA 1
ATOM 621 C C . CYS A 1 89 ? -13.447 -1.349 22.023 1.00 88.75 89 CYS A C 1
ATOM 623 O O . CYS A 1 89 ? -12.291 -0.939 21.898 1.00 88.75 89 CYS A O 1
ATOM 625 N N . ALA A 1 90 ? -13.802 -2.623 21.897 1.00 83.44 90 ALA A N 1
ATOM 626 C CA . ALA A 1 90 ? -12.889 -3.642 21.420 1.00 83.44 90 ALA A CA 1
ATOM 627 C C . ALA A 1 90 ? -13.519 -4.443 20.284 1.00 83.44 90 ALA A C 1
ATOM 629 O O . ALA A 1 90 ? -14.719 -4.709 20.257 1.00 83.44 90 ALA A O 1
ATOM 630 N N . SER A 1 91 ? -12.696 -4.839 19.324 1.00 77.75 91 SER A N 1
ATOM 631 C CA . SER A 1 91 ? -13.088 -5.758 18.261 1.00 77.75 91 SER A CA 1
ATOM 632 C C . SER A 1 91 ? -11.948 -6.727 17.976 1.00 77.75 91 SER A C 1
ATOM 634 O O . SER A 1 91 ? -10.825 -6.567 18.459 1.00 77.75 91 SER A O 1
ATOM 636 N N . LYS A 1 92 ? -12.220 -7.777 17.198 1.00 71.94 92 LYS A N 1
ATOM 637 C CA . LYS A 1 92 ? -11.221 -8.806 16.878 1.00 71.94 92 LYS A CA 1
ATOM 638 C C . LYS A 1 92 ? -10.088 -8.290 15.978 1.00 71.94 92 LYS A C 1
ATOM 640 O O . LYS A 1 92 ? -9.168 -9.046 15.686 1.00 71.94 92 LYS A O 1
ATOM 645 N N . CYS A 1 93 ? -10.124 -7.048 15.500 1.00 65.25 93 CYS A N 1
ATOM 646 C CA . CYS A 1 93 ? -9.091 -6.595 14.586 1.00 65.25 93 CYS A CA 1
ATOM 647 C C . CYS A 1 93 ? -7.714 -6.531 15.267 1.00 65.25 93 CYS A C 1
ATOM 649 O O . CYS A 1 93 ? -7.437 -5.732 16.161 1.00 65.25 93 CYS A O 1
ATOM 651 N N . LEU A 1 94 ? -6.859 -7.443 14.816 1.00 67.31 94 LEU A N 1
ATOM 652 C CA . LEU A 1 94 ? -5.539 -7.718 15.348 1.00 67.31 94 LEU A CA 1
ATOM 653 C C . LEU A 1 94 ? -4.468 -6.895 14.639 1.00 67.31 94 LEU A C 1
ATOM 655 O O . LEU A 1 94 ? -4.631 -6.390 13.526 1.00 67.31 94 LEU A O 1
ATOM 659 N N . THR A 1 95 ? -3.321 -6.823 15.301 1.00 74.00 95 THR A N 1
ATOM 660 C CA . THR A 1 95 ? -2.077 -6.409 14.678 1.00 74.00 95 THR A CA 1
ATOM 661 C C . THR A 1 95 ? -1.617 -7.496 13.704 1.00 74.00 95 THR A C 1
ATOM 663 O O . THR A 1 95 ? -1.653 -8.686 14.016 1.00 74.00 95 THR A O 1
ATOM 666 N N . CYS A 1 96 ? -1.171 -7.107 12.513 1.00 84.56 96 CYS A N 1
ATOM 667 C CA . CYS A 1 96 ? -0.481 -8.024 11.613 1.00 84.56 96 CYS A CA 1
ATOM 668 C C . CYS A 1 96 ? 1.029 -7.850 11.800 1.00 84.56 96 CYS A C 1
ATOM 670 O O . CYS A 1 96 ? 1.523 -6.721 11.720 1.00 84.56 96 CYS A O 1
ATOM 672 N N . PRO A 1 97 ? 1.796 -8.936 11.996 1.00 88.38 97 PRO A N 1
ATOM 673 C CA . PRO A 1 97 ? 3.245 -8.853 11.967 1.00 88.38 97 PRO A CA 1
ATOM 674 C C . PRO A 1 97 ? 3.738 -8.243 10.647 1.00 88.38 97 PRO A C 1
ATOM 676 O O . PRO A 1 97 ? 3.279 -8.592 9.553 1.00 88.38 97 PRO A O 1
ATOM 679 N N . SER A 1 98 ? 4.696 -7.321 10.731 1.00 87.31 98 SER A N 1
ATOM 680 C CA . SER A 1 98 ? 5.258 -6.662 9.547 1.00 87.31 98 SER A CA 1
ATOM 681 C C . SER A 1 98 ? 5.987 -7.648 8.626 1.00 87.31 98 SER A C 1
ATOM 683 O O . SER A 1 98 ? 6.000 -7.466 7.410 1.00 87.31 98 SER A O 1
ATOM 685 N N . ASN A 1 99 ? 6.529 -8.735 9.177 1.00 90.00 99 ASN A N 1
ATOM 686 C CA . ASN A 1 99 ? 7.238 -9.777 8.434 1.00 90.00 99 ASN A CA 1
ATOM 687 C C . ASN A 1 99 ? 6.325 -10.734 7.646 1.00 90.00 99 ASN A C 1
ATOM 689 O O . ASN A 1 99 ? 6.838 -11.645 7.001 1.00 90.00 99 ASN A O 1
ATOM 693 N N . LEU A 1 100 ? 5.000 -10.549 7.678 1.00 94.06 100 LEU A N 1
ATOM 694 C CA . LEU A 1 100 ? 4.084 -11.263 6.779 1.00 94.06 100 LEU A CA 1
ATOM 695 C C . LEU A 1 100 ? 4.200 -10.793 5.320 1.00 94.06 100 LEU A C 1
ATOM 697 O O . LEU A 1 100 ? 3.779 -11.510 4.416 1.00 94.06 100 LEU A O 1
ATOM 701 N 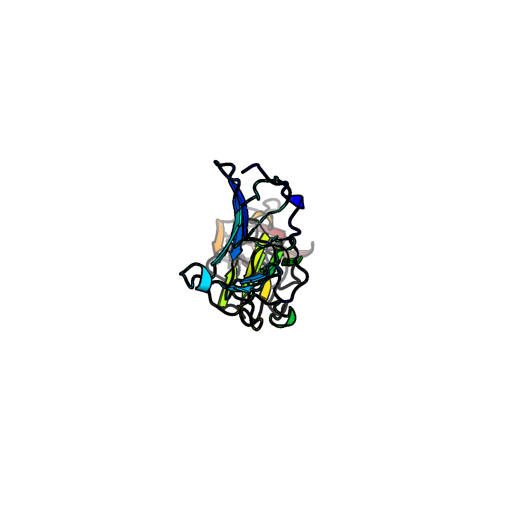N . ILE A 1 101 ? 4.782 -9.611 5.092 1.00 94.62 101 ILE A N 1
ATOM 702 C CA . ILE A 1 101 ? 5.123 -9.108 3.761 1.00 94.62 101 ILE A CA 1
ATOM 703 C C . ILE A 1 101 ? 6.639 -9.087 3.619 1.00 94.62 101 ILE A C 1
ATOM 705 O O . ILE A 1 101 ? 7.343 -8.489 4.433 1.00 94.62 101 ILE A O 1
ATOM 709 N N . SER A 1 102 ? 7.130 -9.689 2.542 1.00 94.19 102 SER A N 1
ATOM 710 C CA . SER A 1 102 ? 8.511 -9.534 2.097 1.00 94.19 102 SER A CA 1
ATOM 711 C C . SER A 1 102 ? 8.647 -8.264 1.262 1.00 94.19 102 SER A C 1
ATOM 713 O O . SER A 1 102 ? 7.937 -8.102 0.274 1.00 94.19 102 SER A O 1
ATOM 715 N N . ILE A 1 103 ? 9.565 -7.374 1.635 1.00 93.38 103 ILE A N 1
ATOM 716 C CA . ILE A 1 103 ? 9.924 -6.210 0.815 1.00 93.38 103 ILE A CA 1
ATOM 717 C C . ILE A 1 103 ? 11.163 -6.586 0.005 1.00 93.38 103 ILE A C 1
ATOM 719 O O . ILE A 1 103 ? 12.197 -6.915 0.593 1.00 93.38 103 ILE A O 1
ATOM 723 N N . THR A 1 104 ? 11.064 -6.580 -1.324 1.00 89.38 104 THR A N 1
ATOM 724 C CA . THR A 1 104 ? 12.167 -6.970 -2.216 1.00 89.38 104 THR A CA 1
ATOM 725 C C . THR A 1 104 ? 12.663 -5.811 -3.067 1.00 89.38 104 THR A C 1
ATOM 727 O O . THR A 1 104 ? 11.968 -4.822 -3.265 1.00 89.38 104 THR A O 1
ATOM 730 N N . THR A 1 105 ? 13.898 -5.951 -3.550 1.00 86.00 105 THR A N 1
ATOM 731 C CA . THR A 1 105 ? 14.564 -5.040 -4.499 1.00 86.00 105 THR A CA 1
ATOM 732 C C . THR A 1 105 ? 15.251 -5.855 -5.603 1.00 86.00 105 THR A C 1
ATOM 734 O O . THR A 1 105 ? 16.384 -5.572 -5.997 1.00 86.00 105 THR A O 1
ATOM 737 N N . ALA A 1 106 ? 14.659 -6.998 -5.959 1.00 79.88 106 ALA A N 1
ATOM 738 C CA . ALA A 1 106 ? 15.311 -8.019 -6.775 1.00 79.88 106 ALA A CA 1
ATOM 739 C C . ALA A 1 106 ? 15.138 -7.759 -8.277 1.00 79.88 106 ALA A C 1
ATOM 741 O O . ALA A 1 106 ? 15.932 -8.253 -9.082 1.00 79.88 106 ALA A O 1
ATOM 742 N N . SER A 1 107 ? 14.109 -7.000 -8.654 1.00 73.31 107 SER A N 1
ATOM 743 C CA . SER A 1 107 ? 13.850 -6.608 -10.030 1.00 73.31 107 SER A CA 1
ATOM 744 C C . SER A 1 107 ? 14.880 -5.588 -10.529 1.00 73.31 107 SER A C 1
ATOM 746 O O . SER A 1 107 ? 15.592 -4.920 -9.774 1.00 73.31 107 SER A O 1
ATOM 748 N N . THR A 1 108 ? 14.984 -5.463 -11.852 1.00 66.75 108 THR A N 1
ATOM 749 C CA . THR A 1 108 ? 15.869 -4.468 -12.469 1.00 66.75 108 THR A CA 1
ATOM 750 C C . THR A 1 108 ? 15.323 -3.064 -12.227 1.00 66.75 108 THR A C 1
ATOM 752 O O . THR A 1 108 ? 14.270 -2.718 -12.748 1.00 66.75 108 THR A O 1
ATOM 755 N N . GLY A 1 109 ? 16.079 -2.248 -11.492 1.00 68.88 109 GLY A N 1
ATOM 756 C CA . GLY A 1 109 ? 15.663 -0.903 -11.087 1.00 68.88 109 GLY A CA 1
ATOM 757 C C . GLY A 1 109 ? 14.996 -0.854 -9.713 1.00 68.88 109 GLY A C 1
ATOM 758 O O . GLY A 1 109 ? 14.817 0.245 -9.198 1.00 68.88 109 GLY A O 1
ATOM 759 N N . GLY A 1 110 ? 14.703 -2.007 -9.100 1.00 77.31 110 GLY A N 1
ATOM 760 C CA . GLY A 1 110 ? 14.128 -2.087 -7.763 1.00 77.31 110 GLY A CA 1
ATOM 761 C C . GLY A 1 110 ? 15.006 -1.409 -6.710 1.00 77.31 110 GLY A C 1
ATOM 762 O O . GLY A 1 110 ? 16.230 -1.581 -6.686 1.00 77.31 110 GLY A O 1
ATOM 763 N N . HIS A 1 111 ? 14.378 -0.641 -5.825 1.00 79.50 111 HIS A N 1
ATOM 764 C CA . HIS A 1 111 ? 15.035 0.016 -4.700 1.00 79.50 111 HIS A CA 1
ATOM 765 C C . HIS A 1 111 ? 14.187 -0.076 -3.432 1.00 79.50 111 HIS A C 1
ATOM 767 O O . HIS A 1 111 ? 13.080 -0.611 -3.427 1.00 79.50 111 HIS A O 1
ATOM 773 N N . ALA A 1 112 ? 14.746 0.388 -2.314 1.00 87.62 112 ALA A N 1
ATOM 774 C CA . ALA A 1 112 ? 14.013 0.430 -1.057 1.00 87.62 112 ALA A CA 1
ATOM 775 C C . ALA A 1 112 ? 12.783 1.343 -1.182 1.00 87.62 112 ALA A C 1
ATOM 777 O O . ALA A 1 112 ? 12.851 2.366 -1.860 1.00 87.62 112 ALA A O 1
ATOM 778 N N . MET A 1 113 ? 11.698 0.979 -0.494 1.00 92.19 113 MET A N 1
ATOM 779 C CA . MET A 1 113 ? 10.530 1.845 -0.317 1.00 92.19 113 MET A CA 1
ATOM 780 C C . MET A 1 113 ? 10.948 3.159 0.356 1.00 92.19 113 MET A C 1
ATOM 782 O O . MET A 1 113 ? 11.705 3.137 1.331 1.00 92.19 113 MET A O 1
ATOM 786 N N . ASP A 1 114 ? 10.413 4.278 -0.119 1.00 92.94 114 ASP A N 1
ATOM 787 C CA . ASP A 1 114 ? 10.591 5.603 0.485 1.00 92.94 114 ASP A CA 1
ATOM 788 C C . ASP A 1 114 ? 9.770 5.753 1.772 1.00 92.94 114 ASP A C 1
ATOM 790 O O . ASP A 1 114 ? 10.161 6.467 2.697 1.00 92.94 114 ASP A O 1
ATOM 794 N N . GLY A 1 115 ? 8.653 5.023 1.865 1.00 93.94 115 GLY A N 1
ATOM 795 C CA . GLY A 1 115 ? 7.820 4.947 3.060 1.00 93.94 115 GLY A CA 1
ATOM 796 C C . GLY A 1 115 ? 7.294 3.539 3.328 1.00 93.94 115 GLY A C 1
ATOM 797 O O . GLY A 1 115 ? 6.887 2.826 2.417 1.00 93.94 115 GLY A O 1
ATOM 798 N N . ASP A 1 116 ? 7.274 3.160 4.602 1.00 95.50 116 ASP A N 1
ATOM 799 C CA . ASP A 1 116 ? 6.597 1.972 5.127 1.00 95.50 116 ASP A CA 1
ATOM 800 C C . ASP A 1 116 ? 6.044 2.332 6.509 1.00 95.50 116 ASP A C 1
ATOM 802 O O . ASP A 1 116 ? 6.783 2.411 7.493 1.00 95.50 116 ASP A O 1
ATOM 806 N N . VAL A 1 117 ? 4.753 2.654 6.557 1.00 94.25 117 VAL A N 1
ATOM 807 C CA . VAL A 1 117 ? 4.089 3.188 7.748 1.00 94.25 117 VAL A CA 1
ATOM 808 C C . VAL A 1 117 ? 2.952 2.270 8.150 1.00 94.25 117 VAL A C 1
ATOM 810 O O . VAL A 1 117 ? 2.060 2.000 7.352 1.00 94.25 117 VAL A O 1
ATOM 813 N N . ILE A 1 118 ? 2.953 1.839 9.408 1.00 90.06 118 ILE A N 1
ATOM 814 C CA . ILE A 1 118 ? 1.813 1.166 10.028 1.00 90.06 118 ILE A CA 1
ATOM 815 C C . ILE A 1 118 ? 1.005 2.219 10.790 1.00 90.06 118 ILE A C 1
ATOM 817 O O . ILE A 1 118 ? 1.533 2.889 11.674 1.00 90.06 118 ILE A O 1
ATOM 821 N N . ASP A 1 119 ? -0.260 2.380 10.417 1.00 86.12 119 ASP A N 1
ATOM 822 C CA . ASP A 1 119 ? -1.213 3.251 11.096 1.00 86.12 119 ASP A CA 1
ATOM 823 C C . ASP A 1 119 ? -1.997 2.442 12.136 1.00 86.12 119 ASP A C 1
ATOM 825 O O . ASP A 1 119 ? -2.803 1.571 11.797 1.00 86.12 119 ASP A O 1
ATOM 829 N N . GLU A 1 120 ? -1.731 2.750 13.405 1.00 76.31 120 GLU A N 1
ATOM 830 C CA . GLU A 1 120 ? -2.386 2.169 14.583 1.00 76.31 120 GLU A CA 1
ATOM 831 C C . GLU A 1 120 ? -3.594 2.989 15.058 1.00 76.31 120 GLU A C 1
ATOM 833 O O . GLU A 1 120 ? -4.219 2.660 16.062 1.00 76.31 120 GLU A O 1
ATOM 838 N N . THR A 1 121 ? -3.914 4.085 14.368 1.00 66.88 121 THR A N 1
ATOM 839 C CA . THR A 1 121 ? -4.862 5.095 14.849 1.00 66.88 121 THR A CA 1
ATOM 840 C C . THR A 1 121 ? -6.178 5.137 14.079 1.00 66.88 121 THR A C 1
ATOM 842 O O . THR A 1 121 ? -7.122 5.765 14.560 1.00 66.88 121 THR A O 1
ATOM 845 N N . THR A 1 122 ? -6.282 4.481 12.913 1.00 62.84 122 THR A N 1
ATOM 846 C CA . THR A 1 122 ? -7.496 4.539 12.080 1.00 62.84 122 THR A CA 1
ATOM 847 C C . THR A 1 122 ? -8.198 3.193 11.891 1.00 62.84 122 THR A C 1
ATOM 849 O O . THR A 1 122 ? -7.736 2.311 11.170 1.00 62.84 122 THR A O 1
ATOM 852 N N . GLY A 1 123 ? -9.415 3.102 12.434 1.00 64.88 123 GLY A N 1
ATOM 853 C CA . GLY A 1 123 ? -10.324 1.973 12.240 1.00 64.88 123 GLY A CA 1
ATOM 854 C C . GLY A 1 123 ? -10.012 0.763 13.126 1.00 64.88 123 GLY A C 1
ATOM 855 O O . GLY A 1 123 ? -9.099 0.813 13.947 1.00 64.88 123 GLY A O 1
ATOM 856 N N . PRO A 1 124 ? -10.789 -0.324 12.981 1.00 68.25 124 PRO A N 1
ATOM 857 C CA . PRO A 1 124 ? -10.628 -1.493 13.830 1.00 68.25 124 PRO A CA 1
ATOM 858 C C . PRO A 1 124 ? -9.314 -2.230 13.527 1.00 68.25 124 PRO A C 1
ATOM 860 O O . PRO A 1 124 ? -8.635 -2.638 14.460 1.00 68.25 124 PRO A O 1
ATOM 863 N N . CYS A 1 125 ? -8.916 -2.364 12.251 1.00 78.56 125 CYS A N 1
ATOM 864 C CA . CYS A 1 125 ? -7.730 -3.116 11.804 1.00 78.56 125 CYS A CA 1
ATOM 865 C C . CYS A 1 125 ? -6.563 -2.207 11.412 1.00 78.56 125 CYS A C 1
ATOM 867 O O . CYS A 1 125 ? -6.769 -1.205 10.725 1.00 78.56 125 CYS A O 1
ATOM 869 N N . LEU A 1 126 ? -5.333 -2.627 11.755 1.00 86.06 126 LEU A N 1
ATOM 870 C CA . LEU A 1 126 ? -4.117 -1.927 11.339 1.00 86.06 126 LEU A CA 1
ATOM 871 C C . LEU A 1 126 ? -4.080 -1.755 9.824 1.00 86.06 126 LEU A C 1
ATOM 873 O O . LEU A 1 126 ? -4.335 -2.699 9.063 1.00 86.06 126 LEU A O 1
ATOM 877 N N . LYS A 1 127 ? -3.671 -0.562 9.402 1.00 90.12 127 LYS A N 1
ATOM 878 C CA . LYS A 1 127 ? -3.326 -0.286 8.011 1.00 90.12 127 LYS A CA 1
ATOM 879 C C . LYS A 1 127 ? -1.822 -0.190 7.868 1.00 90.12 127 LYS A C 1
ATOM 881 O O . LYS A 1 127 ? -1.145 0.302 8.763 1.00 90.12 127 LYS A O 1
ATOM 886 N N . ARG A 1 128 ? -1.294 -0.641 6.737 1.00 93.38 128 ARG A N 1
ATOM 887 C CA . ARG A 1 128 ? 0.116 -0.464 6.383 1.00 93.38 128 ARG A CA 1
ATOM 888 C C . ARG A 1 128 ? 0.207 0.164 5.014 1.00 93.38 128 ARG A C 1
ATOM 890 O O . ARG A 1 128 ? -0.350 -0.379 4.065 1.00 93.38 128 ARG A O 1
ATOM 897 N N . THR A 1 129 ? 0.884 1.293 4.927 1.00 94.31 129 THR A N 1
ATOM 898 C CA . THR A 1 129 ? 1.033 2.067 3.703 1.00 94.31 129 THR A CA 1
ATOM 899 C C . THR A 1 129 ? 2.483 2.051 3.269 1.00 94.31 129 THR A C 1
ATOM 901 O O . THR A 1 129 ? 3.367 2.457 4.022 1.00 94.31 129 THR A O 1
ATOM 904 N N . PHE A 1 130 ? 2.699 1.610 2.038 1.00 94.94 130 PHE A N 1
ATOM 905 C CA . PHE A 1 130 ? 3.970 1.713 1.344 1.00 94.94 130 PHE A CA 1
ATOM 906 C C . PHE A 1 130 ? 3.965 2.933 0.429 1.00 94.94 130 PHE A C 1
ATOM 908 O O . PHE A 1 130 ? 2.947 3.229 -0.203 1.00 94.94 130 PHE A O 1
ATOM 915 N N . THR A 1 131 ? 5.109 3.600 0.341 1.00 92.50 131 THR A N 1
ATOM 916 C CA . THR A 1 131 ? 5.351 4.714 -0.575 1.00 92.50 131 THR A CA 1
ATOM 917 C C . THR A 1 131 ? 6.612 4.433 -1.373 1.00 92.50 131 THR A C 1
ATOM 919 O O . THR A 1 131 ? 7.631 4.030 -0.813 1.00 92.50 131 THR A O 1
ATOM 922 N N . CYS A 1 132 ? 6.520 4.653 -2.676 1.00 89.56 132 CYS A N 1
ATOM 923 C CA . CYS A 1 132 ? 7.600 4.531 -3.639 1.00 89.56 132 CYS A CA 1
ATOM 924 C C . CYS A 1 132 ? 7.643 5.833 -4.441 1.00 89.56 132 CYS A C 1
ATOM 926 O O . CYS A 1 132 ? 6.640 6.216 -5.042 1.00 89.56 132 CYS A O 1
ATOM 928 N N . GLU A 1 133 ? 8.769 6.528 -4.426 1.00 85.50 133 GLU A N 1
ATOM 929 C CA . GLU A 1 133 ? 8.980 7.806 -5.095 1.00 85.50 133 GLU A CA 1
ATOM 930 C C . GLU A 1 133 ? 9.990 7.653 -6.234 1.00 85.50 133 GLU A C 1
ATOM 932 O O . GLU A 1 133 ? 10.912 6.839 -6.196 1.00 85.50 133 GLU A O 1
ATOM 937 N N . GLY A 1 134 ? 9.827 8.470 -7.271 1.00 74.69 134 GLY A N 1
ATOM 938 C CA . GLY A 1 134 ? 10.718 8.502 -8.419 1.00 74.69 134 GLY A CA 1
ATOM 939 C C . GLY A 1 134 ? 9.967 8.547 -9.740 1.00 74.69 134 GLY A C 1
ATOM 940 O O . GLY A 1 134 ? 8.769 8.283 -9.829 1.00 74.69 134 GLY A O 1
ATOM 941 N N . LYS A 1 135 ? 10.694 8.885 -10.808 1.00 69.94 135 LYS A N 1
ATOM 942 C CA . LYS A 1 135 ? 10.091 9.038 -12.132 1.00 69.94 135 LYS A CA 1
ATOM 943 C C . LYS A 1 135 ? 9.444 7.729 -12.592 1.00 69.94 135 LYS A C 1
ATOM 945 O O . LYS A 1 135 ? 10.155 6.759 -12.852 1.00 69.94 135 LYS A O 1
ATOM 950 N N . GLY A 1 136 ? 8.118 7.716 -12.733 1.00 70.31 136 GLY A N 1
ATOM 951 C CA . GLY A 1 136 ? 7.363 6.500 -13.057 1.00 70.31 136 GLY A CA 1
ATOM 952 C C . GLY A 1 136 ? 7.379 5.438 -11.950 1.00 70.31 136 GLY A C 1
ATOM 953 O O . GLY A 1 136 ? 7.435 4.243 -12.263 1.00 70.31 136 GLY A O 1
ATOM 954 N N . ALA A 1 137 ? 7.376 5.870 -10.685 1.00 77.62 137 ALA A N 1
ATOM 955 C CA . ALA A 1 137 ? 7.279 5.003 -9.517 1.00 77.62 137 ALA A CA 1
ATOM 956 C C . ALA A 1 137 ? 6.087 4.043 -9.615 1.00 77.62 137 ALA A C 1
ATOM 958 O O . ALA A 1 137 ? 4.973 4.432 -9.982 1.00 77.62 137 ALA A O 1
ATOM 959 N N . ASN A 1 138 ? 6.325 2.781 -9.269 1.00 84.38 138 ASN A N 1
ATOM 960 C CA . ASN A 1 138 ? 5.279 1.791 -9.109 1.00 84.38 138 ASN A CA 1
ATOM 961 C C . ASN A 1 138 ? 5.582 0.832 -7.954 1.00 84.38 138 ASN A C 1
ATOM 963 O O . ASN A 1 138 ? 6.720 0.688 -7.507 1.00 84.38 138 ASN A O 1
ATOM 967 N N . ILE A 1 139 ? 4.525 0.199 -7.451 1.00 89.19 139 ILE A N 1
ATOM 968 C CA . ILE A 1 139 ? 4.629 -0.858 -6.449 1.00 89.19 139 ILE A CA 1
ATOM 969 C C . ILE A 1 139 ? 4.140 -2.156 -7.083 1.00 89.19 139 ILE A C 1
ATOM 971 O O . ILE A 1 139 ? 2.950 -2.292 -7.386 1.00 89.19 139 ILE A O 1
ATOM 975 N N . GLU A 1 140 ? 5.067 -3.092 -7.262 1.00 88.19 140 GLU A N 1
ATOM 976 C CA . GLU A 1 140 ? 4.798 -4.458 -7.701 1.00 88.19 140 GLU A CA 1
ATOM 977 C C . GLU A 1 140 ? 4.329 -5.298 -6.515 1.00 88.19 140 GLU A C 1
ATOM 979 O O . GLU A 1 140 ? 4.876 -5.214 -5.408 1.00 88.19 140 GLU A O 1
ATOM 984 N N . ILE A 1 141 ? 3.312 -6.127 -6.741 1.00 88.88 141 ILE A N 1
ATOM 985 C CA . ILE A 1 141 ? 2.667 -6.915 -5.690 1.00 88.88 141 ILE A CA 1
ATOM 986 C C . ILE A 1 141 ? 2.730 -8.403 -6.039 1.00 88.88 141 ILE A C 1
ATOM 988 O O . ILE A 1 141 ? 2.343 -8.819 -7.131 1.00 88.88 141 ILE A O 1
ATOM 992 N N . ASN A 1 142 ? 3.161 -9.223 -5.073 1.00 86.44 142 ASN A N 1
ATOM 993 C CA . ASN A 1 142 ? 3.201 -10.688 -5.177 1.00 86.44 142 ASN A CA 1
ATOM 994 C C . ASN A 1 142 ? 3.979 -11.230 -6.401 1.00 86.44 142 ASN A C 1
ATOM 996 O O . ASN A 1 142 ? 3.634 -12.294 -6.912 1.00 86.44 142 ASN A O 1
ATOM 1000 N N . GLY A 1 143 ? 5.022 -10.521 -6.852 1.00 69.31 143 GLY A N 1
ATOM 1001 C CA . GLY A 1 143 ? 5.872 -10.935 -7.975 1.00 69.31 143 GLY A CA 1
ATOM 1002 C C . GLY A 1 143 ? 5.184 -10.787 -9.335 1.00 69.31 143 GLY A C 1
ATOM 1003 O O . GLY A 1 143 ? 4.945 -11.784 -10.009 1.00 69.31 143 GLY A O 1
ATOM 1004 N N . ASP A 1 144 ? 4.870 -9.546 -9.718 1.00 66.12 144 ASP A N 1
ATOM 1005 C CA . ASP A 1 144 ? 4.268 -9.140 -11.002 1.00 66.12 144 ASP A CA 1
ATOM 1006 C C . ASP A 1 144 ? 2.776 -9.492 -11.187 1.00 66.12 144 ASP A C 1
ATOM 1008 O O . ASP A 1 144 ? 2.241 -9.477 -12.298 1.00 66.12 144 ASP A O 1
ATOM 1012 N N . HIS A 1 145 ? 2.055 -9.812 -10.107 1.00 59.69 145 HIS A N 1
ATOM 1013 C CA . HIS A 1 145 ? 0.616 -10.117 -10.166 1.00 59.69 145 HIS A CA 1
ATOM 1014 C C . HIS A 1 145 ? -0.284 -8.870 -10.075 1.00 59.69 145 HIS A C 1
ATOM 1016 O O . HIS A 1 145 ? -1.512 -8.985 -10.130 1.00 59.69 145 HIS A O 1
ATOM 1022 N N . GLY A 1 146 ? 0.305 -7.681 -9.958 1.00 59.62 146 GLY A N 1
ATOM 1023 C CA . GLY A 1 146 ? -0.398 -6.405 -9.975 1.00 59.62 146 GLY A CA 1
ATOM 1024 C C . GLY A 1 146 ? 0.561 -5.235 -9.779 1.00 59.62 146 GLY A C 1
ATOM 1025 O O . GLY A 1 146 ? 1.527 -5.357 -9.032 1.00 59.62 146 GLY A O 1
ATOM 1026 N N . VAL A 1 147 ? 0.250 -4.108 -10.425 1.00 69.50 147 VAL A N 1
ATOM 1027 C CA . VAL A 1 147 ? 1.053 -2.879 -10.389 1.00 69.50 147 VAL A CA 1
ATOM 1028 C C . VAL A 1 147 ? 0.191 -1.735 -9.869 1.00 69.50 147 VAL A C 1
ATOM 1030 O O . VAL A 1 147 ? -0.891 -1.484 -10.407 1.00 69.50 147 VAL A O 1
ATOM 1033 N N . ILE A 1 148 ? 0.669 -1.022 -8.850 1.00 75.62 148 ILE A N 1
ATOM 1034 C CA . ILE A 1 148 ? 0.094 0.260 -8.428 1.00 75.62 148 ILE A CA 1
ATOM 1035 C C . ILE A 1 148 ? 0.957 1.374 -9.006 1.00 75.62 148 ILE A C 1
ATOM 1037 O O . ILE A 1 148 ? 2.118 1.514 -8.633 1.00 75.62 148 ILE A O 1
ATOM 1041 N N . THR A 1 149 ? 0.390 2.157 -9.919 1.00 68.19 149 THR A N 1
ATOM 1042 C CA . THR A 1 149 ? 1.038 3.332 -10.512 1.00 68.19 149 THR A CA 1
ATOM 1043 C C . THR A 1 149 ? 0.294 4.589 -10.103 1.00 68.19 149 THR A C 1
ATOM 1045 O O . THR A 1 149 ? -0.937 4.608 -10.158 1.00 68.19 149 THR A O 1
ATOM 1048 N N . ASP A 1 150 ? 1.030 5.651 -9.802 1.00 63.25 150 ASP A N 1
ATOM 1049 C CA . ASP A 1 150 ? 0.487 7.006 -9.815 1.00 63.25 150 ASP A CA 1
ATOM 1050 C C . ASP A 1 150 ? 1.176 7.796 -10.935 1.00 63.25 150 ASP A C 1
ATOM 1052 O O . ASP A 1 150 ? 2.373 7.644 -11.181 1.00 63.25 150 ASP A O 1
ATOM 1056 N N . GLU A 1 151 ? 0.425 8.648 -11.628 1.00 61.94 151 GLU A N 1
ATOM 1057 C CA . GLU A 1 151 ? 0.943 9.524 -12.688 1.00 61.94 151 GLU A CA 1
ATOM 1058 C C . GLU A 1 151 ? 1.832 10.656 -12.129 1.00 61.94 151 GLU A C 1
ATOM 1060 O O . GLU A 1 151 ? 2.361 11.467 -12.890 1.00 61.94 151 GLU A O 1
ATOM 1065 N N . SER A 1 152 ? 1.988 10.722 -10.802 1.00 66.38 152 SER A N 1
ATOM 1066 C CA . SER A 1 152 ? 2.599 11.820 -10.051 1.00 66.38 152 SER A CA 1
ATOM 1067 C C . SER A 1 152 ? 4.047 11.576 -9.588 1.00 66.38 152 SER A C 1
ATOM 1069 O O . SER A 1 152 ? 4.549 12.337 -8.764 1.00 66.38 152 SER A O 1
ATOM 1071 N N . ASP A 1 153 ? 4.726 10.545 -10.110 1.00 77.00 153 ASP A N 1
ATOM 1072 C CA . ASP A 1 153 ? 6.061 10.100 -9.657 1.00 77.00 153 ASP A CA 1
ATOM 1073 C C . ASP A 1 153 ? 6.099 9.617 -8.185 1.00 77.00 153 ASP A C 1
ATOM 1075 O O . ASP A 1 153 ? 7.172 9.464 -7.600 1.00 77.00 153 ASP A O 1
ATOM 1079 N N . VAL A 1 154 ? 4.933 9.346 -7.582 1.00 84.81 154 VAL A N 1
ATOM 1080 C CA . VAL A 1 154 ? 4.791 8.803 -6.221 1.00 84.81 154 VAL A CA 1
ATOM 1081 C C . VAL A 1 154 ? 3.708 7.726 -6.190 1.00 84.81 154 VAL A C 1
ATOM 1083 O O . VAL A 1 154 ? 2.525 8.036 -6.166 1.00 84.81 154 VAL A O 1
ATOM 1086 N N . ALA A 1 155 ? 4.077 6.450 -6.130 1.00 88.81 155 ALA A N 1
ATOM 1087 C CA . ALA A 1 155 ? 3.119 5.366 -5.926 1.00 88.81 155 ALA A CA 1
ATOM 1088 C C . ALA A 1 155 ? 2.875 5.126 -4.428 1.00 88.81 155 ALA A C 1
ATOM 1090 O O . ALA A 1 155 ? 3.819 5.002 -3.645 1.00 88.81 155 ALA A O 1
ATOM 1091 N N . SER A 1 156 ? 1.604 5.012 -4.028 1.00 92.19 156 SER A N 1
ATOM 1092 C CA . SER A 1 156 ? 1.213 4.679 -2.655 1.00 92.19 156 SER A CA 1
ATOM 1093 C C . SER A 1 156 ? 0.273 3.480 -2.617 1.00 92.19 156 SER A C 1
ATOM 1095 O O . SER A 1 156 ? -0.672 3.389 -3.403 1.00 92.19 156 SER A O 1
ATOM 1097 N N . PHE A 1 157 ? 0.529 2.553 -1.694 1.00 92.12 157 PHE A N 1
ATOM 1098 C CA . PHE A 1 157 ? -0.225 1.312 -1.567 1.00 92.12 157 PHE A CA 1
ATOM 1099 C C . PHE A 1 157 ? -0.557 1.006 -0.108 1.00 92.12 157 PHE A C 1
ATOM 1101 O O . PHE A 1 157 ? 0.335 0.730 0.694 1.00 92.12 157 PHE A O 1
ATOM 1108 N N . THR A 1 158 ? -1.848 1.030 0.226 1.00 93.69 158 THR A N 1
ATOM 1109 C CA . THR A 1 158 ? -2.343 0.760 1.581 1.00 93.69 158 THR A CA 1
ATOM 1110 C C . THR A 1 158 ? -3.000 -0.610 1.673 1.00 93.69 158 THR A C 1
ATOM 1112 O O . THR A 1 158 ? -3.915 -0.942 0.920 1.00 93.69 158 THR A O 1
ATOM 1115 N N . LEU A 1 159 ? -2.561 -1.377 2.663 1.00 92.81 159 LEU A N 1
ATOM 1116 C CA . LEU A 1 159 ? -3.071 -2.687 3.035 1.00 92.81 159 LEU A CA 1
ATOM 1117 C C . LEU A 1 159 ? -3.844 -2.610 4.339 1.00 92.81 159 LEU A C 1
ATOM 1119 O O . LEU A 1 159 ? -3.563 -1.762 5.182 1.00 92.81 159 LEU A O 1
ATOM 1123 N N . THR A 1 160 ? -4.776 -3.537 4.530 1.00 91.25 160 THR A N 1
ATOM 1124 C CA . THR A 1 160 ? -5.491 -3.716 5.801 1.00 91.25 160 THR A CA 1
ATOM 1125 C C . THR A 1 160 ? -5.208 -5.107 6.349 1.00 91.25 160 THR A C 1
ATOM 1127 O O . THR A 1 160 ? -5.269 -6.084 5.607 1.00 91.25 160 THR A O 1
ATOM 1130 N N . CYS A 1 161 ? -4.868 -5.214 7.629 1.00 90.00 161 CYS A N 1
ATOM 1131 C CA . CYS A 1 161 ? -4.711 -6.508 8.287 1.00 90.00 161 CYS A CA 1
ATOM 1132 C C . CYS A 1 161 ? -6.034 -7.297 8.266 1.00 90.00 161 CYS A C 1
ATOM 1134 O O . CYS A 1 161 ? -7.103 -6.710 8.433 1.00 90.00 161 CYS A O 1
ATOM 1136 N N . ASN A 1 162 ? -5.985 -8.612 8.041 1.00 85.38 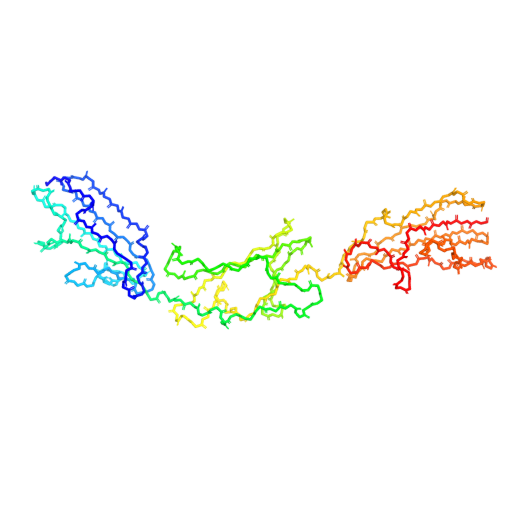162 ASN A N 1
ATOM 1137 C CA . ASN A 1 162 ? -7.172 -9.460 8.144 1.00 85.38 162 ASN A CA 1
ATOM 1138 C C . ASN A 1 162 ? -7.577 -9.704 9.608 1.00 85.38 162 ASN A C 1
ATOM 1140 O O . ASN A 1 162 ? -6.789 -9.552 10.537 1.00 85.38 162 ASN A O 1
ATOM 1144 N N . GLU A 1 163 ? -8.812 -10.161 9.804 1.00 77.62 163 GLU A N 1
ATOM 1145 C CA . GLU A 1 163 ? -9.414 -10.373 11.130 1.00 77.62 163 GLU A CA 1
ATOM 1146 C C . GLU A 1 163 ? -8.676 -11.389 12.012 1.00 77.62 163 GLU A C 1
ATOM 1148 O O . GLU A 1 163 ? -8.848 -11.407 13.229 1.00 77.62 163 GLU A O 1
ATOM 1153 N N . ASP A 1 164 ? -7.885 -12.270 11.403 1.00 78.69 164 ASP A N 1
ATOM 1154 C CA . ASP A 1 164 ? -7.125 -13.295 12.114 1.00 78.69 164 ASP A CA 1
ATOM 1155 C C . ASP A 1 164 ? -5.689 -12.850 12.443 1.00 78.69 164 ASP A C 1
ATOM 1157 O O . ASP A 1 164 ? -4.963 -13.599 13.094 1.00 78.69 164 ASP A O 1
ATOM 1161 N N . GLY A 1 165 ? -5.251 -11.664 11.999 1.00 82.56 165 GLY A N 1
ATOM 1162 C CA . GLY A 1 165 ? -3.878 -11.182 12.206 1.00 82.56 165 GLY A CA 1
ATOM 1163 C C . GLY A 1 165 ? -2.816 -11.976 11.434 1.00 82.56 165 GLY A C 1
ATOM 1164 O O . GLY A 1 165 ? -1.637 -11.967 11.786 1.00 82.56 165 GLY A O 1
ATOM 1165 N N . THR A 1 166 ? -3.231 -12.718 10.406 1.00 87.81 166 THR A N 1
ATOM 1166 C CA . THR A 1 166 ? -2.401 -13.687 9.672 1.00 87.81 166 THR A CA 1
ATOM 1167 C C . THR A 1 166 ? -2.001 -13.226 8.277 1.00 87.81 166 THR A C 1
ATOM 1169 O O . THR A 1 166 ? -1.114 -13.835 7.680 1.00 87.81 166 THR A O 1
ATOM 1172 N N . ALA A 1 167 ? -2.620 -12.169 7.745 1.00 90.94 167 ALA A N 1
ATOM 1173 C CA . ALA A 1 167 ? -2.323 -11.651 6.416 1.00 90.94 167 ALA A CA 1
ATOM 1174 C C . ALA A 1 167 ? -2.640 -10.158 6.286 1.00 90.94 167 ALA A C 1
ATOM 1176 O O . ALA A 1 167 ? -3.629 -9.661 6.819 1.00 90.94 167 ALA A O 1
ATOM 1177 N N . TRP A 1 168 ? -1.833 -9.463 5.489 1.00 93.25 168 TRP A N 1
ATOM 1178 C CA . TRP A 1 168 ? -2.165 -8.137 4.983 1.00 93.25 168 TRP A CA 1
ATOM 1179 C C . TRP A 1 168 ? -2.975 -8.274 3.696 1.00 93.25 168 TRP A C 1
ATOM 1181 O O . TRP A 1 168 ? -2.589 -9.024 2.803 1.00 93.25 168 TRP A O 1
ATOM 1191 N N . MET A 1 169 ? -4.091 -7.563 3.593 1.00 91.62 169 MET A N 1
ATOM 1192 C CA . MET A 1 169 ? -5.078 -7.739 2.533 1.00 91.62 169 MET A CA 1
ATOM 1193 C C . MET A 1 169 ? -5.229 -6.481 1.682 1.00 91.62 169 MET A C 1
ATOM 1195 O O . MET A 1 169 ? -5.220 -5.359 2.193 1.00 91.62 169 MET A O 1
ATOM 1199 N N . TYR A 1 170 ? -5.463 -6.692 0.389 1.00 92.00 170 TYR A N 1
ATOM 1200 C CA . TYR A 1 170 ? -5.911 -5.675 -0.556 1.00 92.00 170 TYR A CA 1
ATOM 1201 C C . TYR A 1 170 ? -7.017 -6.253 -1.437 1.00 92.00 170 TYR A C 1
ATOM 1203 O O . TYR A 1 170 ? -6.821 -7.289 -2.069 1.00 92.00 170 TYR A O 1
ATOM 1211 N N . ASN A 1 171 ? -8.196 -5.621 -1.461 1.00 86.69 171 ASN A N 1
ATOM 1212 C CA . ASN A 1 171 ? -9.360 -6.079 -2.238 1.00 86.69 171 ASN A CA 1
ATOM 1213 C C . ASN A 1 171 ? -9.679 -7.583 -2.071 1.00 86.69 171 ASN A C 1
ATOM 1215 O O . ASN A 1 171 ? -10.034 -8.269 -3.027 1.00 86.69 171 ASN A O 1
ATOM 1219 N N . GLY A 1 172 ? -9.530 -8.109 -0.849 1.00 85.19 172 GLY A N 1
ATOM 1220 C CA . GLY A 1 172 ? -9.791 -9.518 -0.529 1.00 85.19 172 GLY A CA 1
ATOM 1221 C C . GLY A 1 172 ? -8.671 -10.497 -0.904 1.00 85.19 172 GLY A C 1
ATOM 1222 O O . GLY A 1 172 ? -8.821 -11.695 -0.679 1.00 85.19 172 GLY A O 1
ATOM 1223 N N . VAL A 1 173 ? -7.539 -10.014 -1.420 1.00 88.69 173 VAL A N 1
ATOM 1224 C CA . VAL A 1 173 ? -6.356 -10.823 -1.743 1.00 88.69 173 VAL A CA 1
ATOM 1225 C C . VAL A 1 173 ? -5.276 -10.618 -0.685 1.00 88.69 173 VAL A C 1
ATOM 1227 O O . VAL A 1 173 ? -4.991 -9.486 -0.298 1.00 88.69 173 VAL A O 1
ATOM 1230 N N . ALA A 1 174 ? -4.666 -11.714 -0.231 1.00 92.62 174 ALA A N 1
ATOM 1231 C CA . ALA A 1 174 ? -3.527 -11.668 0.677 1.00 92.62 174 ALA A CA 1
ATOM 1232 C C . ALA A 1 174 ? -2.259 -11.222 -0.062 1.00 92.62 174 ALA A C 1
ATOM 1234 O O . ALA A 1 174 ? -1.896 -11.767 -1.109 1.00 92.62 174 ALA A O 1
ATOM 1235 N N . ILE A 1 175 ? -1.580 -10.233 0.506 1.00 94.56 175 ILE A N 1
ATOM 1236 C CA . ILE A 1 175 ? -0.325 -9.695 0.004 1.00 94.56 175 ILE A CA 1
ATOM 1237 C C . ILE A 1 175 ? 0.817 -10.247 0.844 1.00 94.56 175 ILE A C 1
ATOM 1239 O O . ILE A 1 175 ? 0.847 -10.092 2.064 1.00 94.56 175 ILE A O 1
ATOM 1243 N N . THR A 1 176 ? 1.762 -10.894 0.173 1.00 94.94 176 THR A N 1
ATOM 1244 C CA . THR A 1 176 ? 2.929 -11.540 0.785 1.00 94.94 176 THR A CA 1
ATOM 1245 C C . THR A 1 176 ? 4.239 -10.907 0.341 1.00 94.94 176 THR A C 1
ATOM 1247 O O . THR A 1 176 ? 5.278 -11.152 0.952 1.00 94.94 176 THR A O 1
ATOM 1250 N N . GLN A 1 177 ? 4.212 -10.100 -0.719 1.00 93.12 177 GLN A N 1
ATOM 1251 C CA . GLN A 1 177 ? 5.387 -9.419 -1.239 1.00 93.12 177 GLN A CA 1
ATOM 1252 C C . GLN A 1 177 ? 5.009 -8.068 -1.836 1.00 93.12 177 GLN A C 1
ATOM 1254 O O . GLN A 1 177 ? 3.991 -7.959 -2.522 1.00 93.12 177 GLN A O 1
ATOM 1259 N N . VAL A 1 178 ? 5.862 -7.076 -1.601 1.00 93.06 178 VAL A N 1
ATOM 1260 C CA . VAL A 1 178 ? 5.833 -5.782 -2.284 1.00 93.06 178 VAL A CA 1
ATOM 1261 C C . VAL A 1 178 ? 7.239 -5.413 -2.748 1.00 93.06 178 VAL A C 1
ATOM 1263 O O . VAL A 1 178 ? 8.229 -5.761 -2.099 1.00 93.06 178 VAL A O 1
ATOM 1266 N N . GLU A 1 179 ? 7.329 -4.679 -3.846 1.00 91.19 179 GLU A N 1
ATOM 1267 C CA . GLU A 1 179 ? 8.585 -4.152 -4.370 1.00 91.19 179 GLU A CA 1
ATOM 1268 C C . GLU A 1 179 ? 8.366 -2.752 -4.932 1.00 91.19 179 GLU A C 1
ATOM 1270 O O . GLU A 1 179 ? 7.440 -2.532 -5.707 1.00 91.19 179 GLU A O 1
ATOM 1275 N N . CYS A 1 180 ? 9.207 -1.804 -4.517 1.00 88.25 180 CYS A N 1
ATOM 1276 C CA . CYS A 1 180 ? 9.276 -0.498 -5.157 1.00 88.25 180 CYS A CA 1
ATOM 1277 C C . CYS A 1 180 ? 10.191 -0.642 -6.360 1.00 88.25 180 CYS A C 1
ATOM 1279 O O . CYS A 1 180 ? 11.405 -0.835 -6.225 1.00 88.25 180 CYS A O 1
ATOM 1281 N N . ALA A 1 181 ? 9.583 -0.584 -7.534 1.00 73.69 181 ALA A N 1
ATOM 1282 C CA . ALA A 1 181 ? 10.297 -0.529 -8.784 1.00 73.69 181 ALA A CA 1
ATOM 1283 C C . ALA A 1 181 ? 9.850 0.746 -9.507 1.00 73.69 181 ALA A C 1
ATOM 1285 O O . ALA A 1 181 ? 8.658 1.023 -9.603 1.00 73.69 181 ALA A O 1
ATOM 1286 N N . PRO A 1 182 ? 10.755 1.550 -10.072 1.00 63.56 182 PRO A N 1
ATOM 1287 C CA . PRO A 1 182 ? 10.363 2.376 -11.200 1.00 63.56 182 PRO A CA 1
ATOM 1288 C C . PRO A 1 182 ? 9.911 1.434 -12.326 1.00 63.56 182 PRO A C 1
ATOM 1290 O O . PRO A 1 182 ? 10.369 0.290 -12.396 1.00 63.56 182 PRO A O 1
ATOM 1293 N N . LEU A 1 183 ? 9.002 1.885 -13.203 1.00 55.62 183 LEU A N 1
ATOM 1294 C CA . LEU A 1 183 ? 8.606 1.121 -14.401 1.00 55.62 183 LEU A CA 1
ATOM 1295 C C . LEU A 1 183 ? 9.859 0.488 -15.029 1.00 55.62 183 LEU A C 1
ATOM 1297 O O . LEU A 1 183 ? 10.869 1.199 -15.122 1.00 55.62 183 LEU A O 1
ATOM 1301 N N . PRO A 1 184 ? 9.842 -0.801 -15.436 1.00 53.50 184 PRO A N 1
ATOM 1302 C CA . PRO A 1 184 ? 11.043 -1.472 -15.912 1.00 53.50 184 PRO A CA 1
ATOM 1303 C C . PRO A 1 184 ? 11.718 -0.586 -16.950 1.00 53.50 184 PRO A C 1
ATOM 1305 O O . PRO A 1 184 ? 11.073 -0.040 -17.845 1.00 53.50 184 PRO A O 1
ATOM 1308 N N . ALA A 1 185 ? 13.007 -0.376 -16.731 1.00 53.19 185 ALA A N 1
ATOM 1309 C CA . ALA A 1 185 ? 13.799 0.703 -17.279 1.00 53.19 185 ALA A CA 1
ATOM 1310 C C . ALA A 1 185 ? 13.785 0.730 -18.834 1.00 53.19 185 ALA A C 1
ATOM 1312 O O . ALA A 1 185 ? 14.624 0.097 -19.471 1.00 53.19 185 ALA A O 1
ATOM 1313 N N . CYS A 1 186 ? 12.777 1.396 -19.427 1.00 57.59 186 CYS A N 1
ATOM 1314 C CA . CYS A 1 186 ? 12.732 2.235 -20.641 1.00 57.59 186 CYS A CA 1
ATOM 1315 C C . CYS A 1 186 ? 11.303 2.368 -21.203 1.00 57.59 186 CYS A C 1
ATOM 1317 O O . CYS A 1 186 ? 10.526 1.425 -21.225 1.00 57.59 186 CYS A O 1
ATOM 1319 N N . LYS A 1 187 ? 10.997 3.514 -21.823 1.00 56.44 187 LYS A N 1
ATOM 1320 C CA . LYS A 1 187 ? 9.926 3.617 -22.841 1.00 56.44 187 LYS A CA 1
ATOM 1321 C C . LYS A 1 187 ? 10.230 4.668 -23.907 1.00 56.44 187 LYS A C 1
ATOM 1323 O O . LYS A 1 187 ? 9.828 4.499 -25.051 1.00 56.44 187 LYS A O 1
ATOM 1328 N N . MET A 1 188 ? 10.984 5.719 -23.569 1.00 71.06 188 MET A N 1
ATOM 1329 C CA . MET A 1 188 ? 11.511 6.701 -24.521 1.00 71.06 188 MET A CA 1
ATOM 1330 C C . MET A 1 188 ? 12.661 7.505 -23.893 1.00 71.06 188 MET A C 1
ATOM 1332 O O . MET A 1 188 ? 12.629 7.798 -22.702 1.00 71.06 188 MET A O 1
ATOM 1336 N N . CYS A 1 189 ? 13.650 7.878 -24.703 1.00 81.94 189 CYS A N 1
ATOM 1337 C CA . CYS A 1 189 ? 14.676 8.867 -24.367 1.00 81.94 189 CYS A CA 1
ATOM 1338 C C . CYS A 1 189 ? 14.305 10.199 -25.036 1.00 81.94 189 CYS A C 1
ATOM 1340 O O . CYS A 1 189 ? 13.733 10.195 -26.130 1.00 81.94 189 CYS A O 1
ATOM 1342 N N . GLU A 1 190 ? 14.632 11.344 -24.431 1.00 85.81 190 GLU A N 1
ATOM 1343 C CA . GLU A 1 190 ? 14.387 12.625 -25.101 1.00 85.81 190 GLU A CA 1
ATOM 1344 C C . GLU A 1 190 ? 15.173 12.714 -26.424 1.00 85.81 190 GLU A C 1
ATOM 1346 O O . GLU A 1 190 ? 16.317 12.266 -26.553 1.00 85.81 190 GLU A O 1
ATOM 1351 N N . GLN A 1 191 ? 14.550 13.303 -27.447 1.00 85.56 191 GLN A N 1
ATOM 1352 C CA . GLN A 1 191 ? 15.142 13.426 -28.786 1.00 85.56 191 GLN A CA 1
ATOM 1353 C C . GLN A 1 191 ? 16.406 14.300 -28.796 1.00 85.56 191 GLN A C 1
ATOM 1355 O O . GLN A 1 191 ? 17.317 14.066 -29.592 1.00 85.56 191 GLN A O 1
ATOM 1360 N N . ASN A 1 192 ? 16.458 15.298 -27.912 1.00 87.50 192 ASN A N 1
ATOM 1361 C CA . ASN A 1 192 ? 17.552 16.262 -27.755 1.00 87.50 192 ASN A CA 1
ATOM 1362 C C . ASN A 1 192 ? 18.823 15.659 -27.119 1.00 87.50 192 ASN A C 1
ATOM 1364 O O . ASN A 1 192 ? 19.861 16.314 -27.144 1.00 87.50 192 ASN A O 1
ATOM 1368 N N . LEU A 1 193 ? 18.769 14.427 -26.595 1.00 90.62 193 LEU A N 1
ATOM 1369 C CA . LEU A 1 193 ? 19.933 13.736 -26.025 1.00 90.62 193 LEU A CA 1
ATOM 1370 C C . LEU A 1 193 ? 20.979 13.369 -27.091 1.00 90.62 193 LEU A C 1
ATOM 1372 O O . LEU A 1 193 ? 22.141 13.163 -26.757 1.00 90.62 193 LEU A O 1
ATOM 1376 N N . ILE A 1 194 ? 20.581 13.329 -28.369 1.00 91.88 194 ILE A N 1
ATOM 1377 C CA . ILE A 1 194 ? 21.503 13.364 -29.509 1.00 91.88 194 ILE A CA 1
ATOM 1378 C C . ILE A 1 194 ? 21.374 14.726 -30.181 1.00 91.88 194 ILE A C 1
ATOM 1380 O O . ILE A 1 194 ? 20.333 15.059 -30.756 1.00 91.88 194 ILE A O 1
ATOM 1384 N N . MET A 1 195 ? 22.459 15.492 -30.175 1.00 90.25 195 MET A N 1
ATOM 1385 C CA . MET A 1 195 ? 22.564 16.712 -30.961 1.00 90.25 195 MET A CA 1
ATOM 1386 C C . MET A 1 195 ? 22.798 16.366 -32.435 1.00 90.25 195 MET A C 1
ATOM 1388 O O . MET A 1 195 ? 23.807 15.760 -32.783 1.00 90.25 195 MET A O 1
ATOM 1392 N N . LYS A 1 196 ? 21.886 16.779 -33.319 1.00 90.69 196 LYS A N 1
ATOM 1393 C CA . LYS A 1 196 ? 22.090 16.686 -34.772 1.00 90.69 196 LYS A CA 1
ATOM 1394 C C . LYS A 1 196 ? 22.782 17.954 -35.264 1.00 90.69 196 LYS A C 1
ATOM 1396 O O . LYS A 1 196 ? 22.172 19.021 -35.191 1.00 90.69 196 LYS A O 1
ATOM 1401 N N . THR A 1 197 ? 24.026 17.863 -35.731 1.00 87.38 197 THR A N 1
ATOM 1402 C CA . THR A 1 197 ? 24.773 19.031 -36.238 1.00 87.38 197 THR A CA 1
ATOM 1403 C C . THR A 1 197 ? 24.840 19.064 -37.758 1.00 87.38 197 THR A C 1
ATOM 1405 O O . THR A 1 197 ? 24.594 18.062 -38.424 1.00 87.38 197 THR A O 1
ATOM 1408 N N . THR A 1 198 ? 25.120 20.251 -38.299 1.00 86.88 198 THR A N 1
ATOM 1409 C CA . THR A 1 198 ? 25.339 20.494 -39.733 1.00 86.88 198 THR A CA 1
ATOM 1410 C C . THR A 1 198 ? 26.527 21.439 -39.940 1.00 86.88 198 THR A C 1
ATOM 1412 O O . THR A 1 198 ? 26.440 22.394 -40.711 1.00 86.88 198 THR A O 1
ATOM 1415 N N . ASN A 1 199 ? 27.589 21.253 -39.157 1.00 84.56 199 ASN A N 1
ATOM 1416 C CA . ASN A 1 199 ? 28.709 22.194 -39.081 1.00 84.56 199 ASN A CA 1
ATOM 1417 C C . ASN A 1 199 ? 29.942 21.707 -39.853 1.00 84.56 199 ASN A C 1
ATOM 1419 O O . ASN A 1 199 ? 30.787 22.532 -40.207 1.00 84.56 199 ASN A O 1
ATOM 1423 N N . GLY A 1 200 ? 30.069 20.398 -40.090 1.00 81.50 200 GLY A N 1
ATOM 1424 C CA . GLY A 1 200 ? 31.149 19.828 -40.887 1.00 81.50 200 GLY A CA 1
ATOM 1425 C C . GLY A 1 200 ? 31.047 20.155 -42.376 1.00 81.50 200 GLY A C 1
ATOM 1426 O O . GLY A 1 200 ? 30.020 20.597 -42.899 1.00 81.50 200 GLY A O 1
ATOM 1427 N N . ASN A 1 201 ? 32.154 19.941 -43.087 1.00 81.00 201 ASN A N 1
ATOM 1428 C CA . ASN A 1 201 ? 32.176 20.078 -44.538 1.00 81.00 201 ASN A CA 1
ATOM 1429 C C . ASN A 1 201 ? 31.323 18.972 -45.176 1.00 81.00 201 ASN A C 1
ATOM 1431 O O . ASN A 1 201 ? 31.477 17.811 -44.821 1.00 81.00 201 ASN A O 1
ATOM 1435 N N . GLY A 1 202 ? 30.435 19.335 -46.103 1.00 82.31 202 GLY A N 1
ATOM 1436 C CA . GLY A 1 202 ? 29.4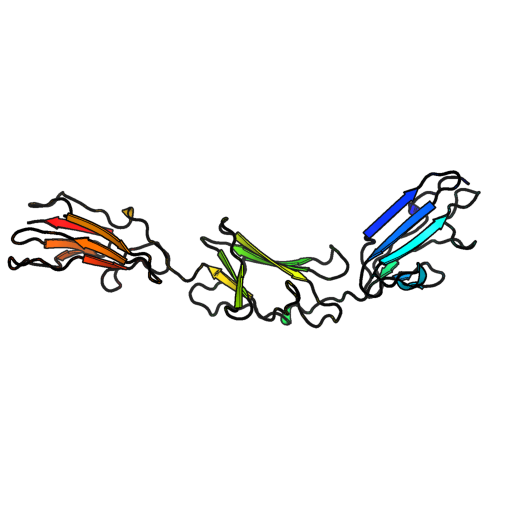88 18.382 -46.696 1.00 82.31 202 GLY A CA 1
ATOM 1437 C C . GLY A 1 202 ? 28.287 18.044 -45.803 1.00 82.31 202 GLY A C 1
ATOM 1438 O O . GLY A 1 202 ? 27.413 17.286 -46.223 1.00 82.31 202 GLY A O 1
ATOM 1439 N N . ALA A 1 203 ? 28.197 18.627 -44.601 1.00 86.69 203 ALA A N 1
ATOM 1440 C CA . ALA A 1 203 ? 27.131 18.327 -43.658 1.00 86.69 203 ALA A CA 1
ATOM 1441 C C . ALA A 1 203 ? 25.755 18.802 -44.144 1.00 86.69 203 ALA A C 1
ATOM 1443 O O . ALA A 1 203 ? 25.599 19.857 -44.768 1.00 86.69 203 ALA A O 1
ATOM 1444 N N . LYS A 1 204 ? 24.727 18.017 -43.827 1.00 86.56 204 LYS A N 1
ATOM 1445 C CA . LYS A 1 204 ? 23.349 18.245 -44.258 1.00 86.56 204 LYS A CA 1
ATOM 1446 C C . LYS A 1 204 ? 22.330 17.605 -43.307 1.00 86.56 204 LYS A C 1
ATOM 1448 O O . LYS A 1 204 ? 22.690 16.775 -42.475 1.00 86.56 204 LYS A O 1
ATOM 1453 N N . PRO A 1 205 ? 21.036 17.951 -43.425 1.00 89.00 205 PRO A N 1
ATOM 1454 C CA . PRO A 1 205 ? 19.995 17.325 -42.618 1.00 89.00 205 PRO A CA 1
ATOM 1455 C C . PRO A 1 205 ? 19.862 15.819 -42.884 1.00 89.00 205 PRO A C 1
ATOM 1457 O O . PRO A 1 205 ? 19.942 15.369 -44.029 1.00 89.00 205 PRO A O 1
ATOM 1460 N N . PHE A 1 206 ? 19.572 15.055 -41.828 1.00 89.00 206 PHE A N 1
ATOM 1461 C CA . PHE A 1 206 ? 19.126 13.666 -41.948 1.00 89.00 206 PHE A CA 1
ATOM 1462 C C . PHE A 1 206 ? 17.836 13.588 -42.775 1.00 89.00 206 PHE A C 1
ATOM 1464 O O . PHE A 1 206 ? 16.942 14.423 -42.629 1.00 89.00 206 PHE A O 1
ATOM 1471 N N . ALA A 1 207 ? 17.728 12.565 -43.621 1.00 88.75 207 ALA A N 1
ATOM 1472 C CA . ALA A 1 207 ? 16.556 12.333 -44.458 1.00 88.75 207 ALA A CA 1
ATOM 1473 C C . ALA A 1 207 ? 15.362 11.810 -43.652 1.00 88.75 207 ALA A C 1
ATOM 1475 O O . ALA A 1 207 ? 14.223 12.176 -43.932 1.00 88.75 207 ALA A O 1
ATOM 1476 N N . MET A 1 208 ? 15.623 10.961 -42.653 1.00 88.81 208 MET A N 1
ATOM 1477 C CA . MET A 1 208 ? 14.609 10.455 -41.729 1.00 88.81 208 MET A CA 1
ATOM 1478 C C . MET A 1 208 ? 15.161 10.369 -40.308 1.00 88.81 208 MET A C 1
ATOM 1480 O O . MET A 1 208 ? 16.344 10.097 -40.101 1.00 88.81 208 MET A O 1
ATOM 1484 N N . ASP A 1 209 ? 14.274 10.580 -39.343 1.00 92.94 209 ASP A N 1
ATOM 1485 C CA . ASP A 1 209 ? 14.510 10.424 -37.911 1.00 92.94 209 ASP A CA 1
ATOM 1486 C C . ASP A 1 209 ? 13.216 9.883 -37.304 1.00 92.94 209 ASP A C 1
ATOM 1488 O O . ASP A 1 209 ? 12.221 10.599 -37.198 1.00 92.94 209 ASP A O 1
ATOM 1492 N N . THR A 1 210 ? 13.195 8.583 -37.027 1.00 93.69 210 THR A N 1
ATOM 1493 C CA . THR A 1 210 ? 11.998 7.878 -36.550 1.00 93.69 210 THR A CA 1
ATOM 1494 C C . THR A 1 210 ? 12.276 7.239 -35.204 1.00 93.69 210 THR A C 1
ATOM 1496 O O . THR A 1 210 ? 13.417 6.913 -34.885 1.00 93.69 210 THR A O 1
ATOM 1499 N N . THR A 1 211 ? 11.242 7.085 -34.381 1.00 92.62 211 THR A N 1
ATOM 1500 C CA . THR A 1 211 ? 11.351 6.432 -33.075 1.00 92.62 211 THR A CA 1
ATOM 1501 C C . THR A 1 211 ? 10.242 5.408 -32.935 1.00 92.62 211 THR A C 1
ATOM 1503 O O . THR A 1 211 ? 9.066 5.756 -33.003 1.00 92.62 211 THR A O 1
ATOM 1506 N N . ASP A 1 212 ? 10.637 4.154 -32.763 1.00 88.88 212 ASP A N 1
ATOM 1507 C CA . ASP A 1 212 ? 9.759 3.032 -32.472 1.00 88.88 212 ASP A CA 1
ATOM 1508 C C . ASP A 1 212 ? 9.697 2.828 -30.956 1.00 88.88 212 ASP A C 1
ATOM 1510 O O . ASP A 1 212 ? 10.725 2.650 -30.302 1.00 88.88 212 ASP A O 1
ATOM 1514 N N . THR A 1 213 ? 8.491 2.882 -30.398 1.00 83.44 213 THR A N 1
ATOM 1515 C CA . THR A 1 213 ? 8.201 2.684 -28.970 1.00 83.44 213 THR A CA 1
ATOM 1516 C C . THR A 1 213 ? 7.402 1.412 -28.695 1.00 83.44 213 THR A C 1
ATOM 1518 O O . THR A 1 213 ? 6.885 1.241 -27.593 1.00 83.44 213 THR A O 1
ATOM 1521 N N . SER A 1 214 ? 7.257 0.528 -29.685 1.00 77.00 214 SER A N 1
ATOM 1522 C CA . SER A 1 214 ? 6.492 -0.715 -29.546 1.00 77.00 214 SER A CA 1
ATOM 1523 C C . SER A 1 214 ? 7.199 -1.776 -28.691 1.00 77.00 214 SER A C 1
ATOM 1525 O O . SER A 1 214 ? 6.543 -2.683 -28.179 1.00 77.00 214 SER A O 1
ATOM 1527 N N . GLY A 1 215 ? 8.521 -1.662 -28.517 1.00 71.75 215 GLY A N 1
ATOM 1528 C CA . GLY A 1 215 ? 9.341 -2.556 -27.697 1.00 71.75 215 GLY A CA 1
ATOM 1529 C C . GLY A 1 215 ? 9.583 -2.063 -26.265 1.00 71.75 215 GLY A C 1
ATOM 1530 O O . GLY A 1 215 ? 9.164 -0.980 -25.869 1.00 71.75 215 GLY A O 1
ATOM 1531 N N . THR A 1 216 ? 10.325 -2.861 -25.491 1.00 71.44 216 THR A N 1
ATOM 1532 C CA . THR A 1 216 ? 10.722 -2.544 -24.105 1.00 71.44 216 THR A CA 1
ATOM 1533 C C . THR A 1 216 ? 11.562 -1.271 -24.002 1.00 71.44 216 THR A C 1
ATOM 1535 O O . THR A 1 216 ? 11.489 -0.572 -23.005 1.00 71.44 216 THR A O 1
ATOM 1538 N N . CYS A 1 217 ? 12.367 -0.949 -25.017 1.00 82.06 217 CYS A N 1
ATOM 1539 C CA . CYS A 1 217 ? 13.111 0.306 -25.101 1.00 82.06 217 CYS A CA 1
ATOM 1540 C C . CYS A 1 217 ? 12.797 0.997 -26.421 1.00 82.06 217 CYS A C 1
ATOM 1542 O O . CYS A 1 217 ? 12.690 0.323 -27.447 1.00 82.06 217 CYS A O 1
ATOM 1544 N N . ALA A 1 218 ? 12.709 2.331 -26.412 1.00 87.38 218 ALA A N 1
ATOM 1545 C CA . ALA A 1 218 ? 12.588 3.065 -27.663 1.00 87.38 218 ALA A CA 1
ATOM 1546 C C . ALA A 1 218 ? 13.821 2.825 -28.537 1.00 87.38 218 ALA A C 1
ATOM 1548 O O . ALA A 1 218 ? 14.958 2.917 -28.061 1.00 87.38 218 ALA A O 1
ATOM 1549 N N . VAL A 1 219 ? 13.576 2.569 -29.817 1.00 91.94 219 VAL A N 1
ATOM 1550 C CA . VAL A 1 219 ? 14.600 2.450 -30.853 1.00 91.94 219 VAL A CA 1
ATOM 1551 C C . VAL A 1 219 ? 14.467 3.649 -31.774 1.00 91.94 219 VAL A C 1
ATOM 1553 O O . VAL A 1 219 ? 13.404 3.884 -32.346 1.00 91.94 219 VAL A O 1
ATOM 1556 N N . ARG A 1 220 ? 15.536 4.427 -31.927 1.00 93.31 220 ARG A N 1
ATOM 1557 C CA . ARG A 1 220 ? 15.573 5.576 -32.832 1.00 93.31 220 ARG A CA 1
ATOM 1558 C C . ARG A 1 220 ? 16.442 5.261 -34.038 1.00 93.31 220 ARG A C 1
ATOM 1560 O O . ARG A 1 220 ? 17.551 4.756 -33.893 1.00 93.31 220 ARG A O 1
ATOM 1567 N N . THR A 1 221 ? 15.924 5.577 -35.220 1.00 92.38 221 THR A N 1
ATOM 1568 C CA . THR A 1 221 ? 16.576 5.316 -36.506 1.00 92.38 221 THR A CA 1
ATOM 1569 C C . THR A 1 221 ? 16.820 6.631 -37.237 1.00 92.38 221 THR A C 1
ATOM 1571 O O . THR A 1 221 ? 15.870 7.310 -37.633 1.00 92.38 221 THR A O 1
ATOM 1574 N N . LEU A 1 222 ? 18.095 6.970 -37.433 1.00 90.69 222 LEU A N 1
ATOM 1575 C CA . LEU A 1 222 ? 18.580 8.151 -38.145 1.00 90.69 222 LEU A CA 1
ATOM 1576 C C . LEU A 1 222 ? 19.088 7.737 -39.532 1.00 90.69 222 LEU A C 1
ATOM 1578 O O . LEU A 1 222 ? 20.027 6.954 -39.656 1.00 90.69 222 LEU A O 1
ATOM 1582 N N . THR A 1 223 ? 18.467 8.257 -40.590 1.00 88.00 223 THR A N 1
ATOM 1583 C CA . THR A 1 223 ? 18.809 7.910 -41.980 1.00 88.00 223 THR A CA 1
ATOM 1584 C C . THR A 1 223 ? 19.501 9.075 -42.677 1.00 88.00 223 THR A C 1
ATOM 1586 O O . THR A 1 223 ? 18.929 10.160 -42.800 1.00 88.00 223 THR A O 1
ATOM 1589 N N . CYS A 1 224 ? 20.714 8.838 -43.170 1.00 85.56 224 CYS A N 1
ATOM 1590 C CA . CYS A 1 224 ? 21.465 9.742 -44.040 1.00 85.56 224 CYS A CA 1
ATOM 1591 C C . CYS A 1 224 ? 21.468 9.151 -45.460 1.00 85.56 224 CYS A C 1
ATOM 1593 O O . CYS A 1 224 ? 21.624 7.946 -45.616 1.00 85.56 224 CYS A O 1
ATOM 1595 N N . VAL A 1 225 ? 21.234 9.961 -46.497 1.00 81.56 225 VAL A N 1
ATOM 1596 C CA . VAL A 1 225 ? 21.155 9.482 -47.896 1.00 81.56 225 VAL A CA 1
ATOM 1597 C C . VAL A 1 225 ? 21.982 10.375 -48.796 1.00 81.56 225 VAL A C 1
ATOM 1599 O O . VAL A 1 225 ? 21.935 11.583 -48.620 1.00 81.56 225 VAL A O 1
ATOM 1602 N N . GLY A 1 226 ? 22.685 9.845 -49.791 1.00 72.06 226 GLY A N 1
ATOM 1603 C CA . GLY A 1 226 ? 23.493 10.630 -50.731 1.00 72.06 226 GLY A CA 1
ATOM 1604 C C . GLY A 1 226 ? 24.635 9.807 -51.312 1.00 72.06 226 GLY A C 1
ATOM 1605 O O . GLY A 1 226 ? 24.936 8.735 -50.804 1.00 72.06 226 GLY A O 1
ATOM 1606 N N . ASN A 1 227 ? 25.260 10.293 -52.385 1.00 69.75 227 ASN A N 1
ATOM 1607 C CA . ASN A 1 227 ? 26.482 9.669 -52.887 1.00 69.75 227 ASN A CA 1
ATOM 1608 C C . ASN A 1 227 ? 27.596 9.883 -51.850 1.00 69.75 227 ASN A C 1
ATOM 1610 O O . ASN A 1 227 ? 27.842 11.037 -51.515 1.00 69.75 227 ASN A O 1
ATOM 1614 N N . GLN A 1 228 ? 28.221 8.804 -51.363 1.00 70.38 228 GLN A N 1
ATOM 1615 C CA . GLN A 1 228 ? 29.227 8.823 -50.283 1.00 70.38 228 GLN A CA 1
ATOM 1616 C C . GLN A 1 228 ? 28.712 9.372 -48.941 1.00 70.38 228 GLN A C 1
ATOM 1618 O O . GLN A 1 228 ? 29.462 9.990 -48.193 1.00 70.38 228 GLN A O 1
ATOM 1623 N N . ALA A 1 229 ? 27.431 9.153 -48.629 1.00 67.12 229 ALA A N 1
ATOM 1624 C CA . ALA A 1 229 ? 26.868 9.624 -47.373 1.00 67.12 229 ALA A CA 1
ATOM 1625 C C . ALA A 1 229 ? 27.527 8.946 -46.159 1.00 67.12 229 ALA A C 1
ATOM 1627 O O . ALA A 1 229 ? 27.688 7.729 -46.120 1.00 67.12 229 ALA A O 1
ATOM 1628 N N . ASN A 1 230 ? 27.864 9.728 -45.137 1.00 74.44 230 ASN A N 1
ATOM 1629 C CA . ASN A 1 230 ? 28.421 9.216 -43.890 1.00 74.44 230 ASN A CA 1
ATOM 1630 C C . ASN A 1 230 ? 27.694 9.785 -42.668 1.00 74.44 230 ASN A C 1
ATOM 1632 O O . ASN A 1 230 ? 27.190 10.910 -42.684 1.00 74.44 230 ASN A O 1
ATOM 1636 N N . ILE A 1 231 ? 27.638 8.978 -41.603 1.00 74.75 231 ILE A N 1
ATOM 1637 C CA . ILE A 1 231 ? 27.196 9.414 -40.276 1.00 74.75 231 ILE A CA 1
ATOM 1638 C C . ILE A 1 231 ? 28.429 9.522 -39.383 1.00 74.75 231 ILE A C 1
ATOM 1640 O O . ILE A 1 231 ? 29.167 8.547 -39.202 1.00 74.75 231 ILE A O 1
ATOM 1644 N N . GLU A 1 232 ? 28.651 10.721 -38.857 1.00 75.94 232 GLU A N 1
ATOM 1645 C CA . GLU A 1 232 ? 29.729 11.027 -37.923 1.00 75.94 232 GLU A CA 1
ATOM 1646 C C . GLU A 1 232 ? 29.169 11.105 -36.508 1.00 75.94 232 GLU A C 1
ATOM 1648 O O . GLU A 1 232 ? 28.202 11.825 -36.252 1.00 75.94 232 GLU A O 1
ATOM 1653 N N . GLU A 1 233 ? 29.781 10.374 -35.582 1.00 69.06 233 GLU A N 1
ATOM 1654 C CA . GLU A 1 233 ? 29.346 10.301 -34.192 1.00 69.06 233 GLU A CA 1
ATOM 1655 C C . GLU A 1 233 ? 30.433 10.781 -33.241 1.00 69.06 233 GLU A C 1
ATOM 1657 O O . GLU A 1 233 ? 31.631 10.571 -33.457 1.00 69.06 233 GLU A O 1
ATOM 1662 N N . TRP A 1 234 ? 29.998 11.379 -32.134 1.00 68.06 234 TRP A N 1
ATOM 1663 C CA . TRP A 1 234 ? 30.887 11.707 -31.027 1.00 68.06 234 TRP A CA 1
ATOM 1664 C C . TRP A 1 234 ? 30.614 10.780 -29.851 1.00 68.06 234 TRP A C 1
ATOM 1666 O O . TRP A 1 234 ? 29.616 10.920 -29.139 1.00 68.06 234 TRP A O 1
ATOM 1676 N N . ILE A 1 235 ? 31.553 9.863 -29.627 1.00 67.19 235 ILE A N 1
ATOM 1677 C CA . ILE A 1 235 ? 31.567 8.933 -28.500 1.00 67.19 235 ILE A CA 1
ATOM 1678 C C . ILE A 1 235 ? 32.645 9.410 -27.528 1.00 67.19 235 ILE A C 1
ATOM 1680 O O . ILE A 1 235 ? 33.821 9.442 -27.878 1.00 67.19 235 ILE A O 1
ATOM 1684 N N . ASN A 1 236 ? 32.285 9.791 -26.298 1.00 61.00 236 ASN A N 1
ATOM 1685 C CA . ASN A 1 236 ? 33.255 10.204 -25.267 1.00 61.00 236 ASN A CA 1
ATOM 1686 C C . ASN A 1 236 ? 34.282 11.254 -25.753 1.00 61.00 236 ASN A C 1
ATOM 1688 O O . ASN A 1 236 ? 35.476 11.145 -25.474 1.00 61.00 236 ASN A O 1
ATOM 1692 N N . ARG A 1 237 ? 33.823 12.271 -26.502 1.00 59.62 237 ARG A N 1
ATOM 1693 C CA . ARG A 1 237 ? 34.662 13.321 -27.129 1.00 59.62 237 ARG A CA 1
ATOM 1694 C C . ARG A 1 237 ? 35.661 12.818 -28.187 1.00 59.62 237 ARG A C 1
ATOM 1696 O O . ARG A 1 237 ? 36.543 13.576 -28.584 1.00 59.62 237 ARG A O 1
ATOM 1703 N N . SER A 1 238 ? 35.529 11.573 -28.636 1.00 63.00 238 SER A N 1
ATOM 1704 C CA . SER A 1 238 ? 36.302 10.993 -29.733 1.00 63.00 238 SER A CA 1
ATOM 1705 C C . SER A 1 238 ? 35.429 10.893 -30.978 1.00 63.00 238 SER A C 1
ATOM 1707 O O . SER A 1 238 ? 34.258 10.522 -30.898 1.00 63.00 238 SER A O 1
ATOM 1709 N N . PHE A 1 239 ? 36.015 11.248 -32.116 1.00 66.25 239 PHE A N 1
ATOM 1710 C CA . PHE A 1 239 ? 35.365 11.217 -33.418 1.00 66.25 239 PHE A CA 1
ATOM 1711 C C . PHE A 1 239 ? 35.344 9.791 -33.974 1.00 66.25 239 PHE A C 1
ATOM 1713 O O . PHE A 1 239 ? 36.396 9.148 -34.047 1.00 66.25 239 PHE A O 1
ATOM 1720 N N . PHE A 1 240 ? 34.167 9.310 -34.374 1.00 66.31 240 PHE A N 1
ATOM 1721 C CA . PHE A 1 240 ? 34.000 8.011 -35.015 1.00 66.31 240 PHE A CA 1
ATOM 1722 C C . PHE A 1 240 ? 33.168 8.145 -36.297 1.00 66.31 240 PHE A C 1
ATOM 1724 O O . PHE A 1 240 ? 32.078 8.714 -36.282 1.00 66.31 240 PHE A O 1
ATOM 1731 N N . GLN A 1 241 ? 33.685 7.622 -37.411 1.00 66.25 241 GLN A N 1
ATOM 1732 C CA . GLN A 1 241 ? 32.965 7.533 -38.684 1.00 66.25 241 GLN A CA 1
ATOM 1733 C C . GLN A 1 241 ? 32.424 6.118 -38.841 1.00 66.25 241 GLN A C 1
ATOM 1735 O O . GLN A 1 241 ? 33.201 5.163 -38.859 1.00 66.25 241 GLN A O 1
ATOM 1740 N N . LEU A 1 242 ? 31.101 5.986 -38.946 1.00 62.38 242 LEU A N 1
ATOM 1741 C CA . LEU A 1 242 ? 30.469 4.671 -39.037 1.00 62.38 242 LEU A CA 1
ATOM 1742 C C . LEU A 1 242 ? 30.496 4.081 -40.442 1.00 62.38 242 LEU A C 1
ATOM 1744 O O . LEU A 1 242 ? 30.691 2.879 -40.585 1.00 62.38 242 LEU A O 1
ATOM 1748 N N . ASN A 1 243 ? 30.330 4.912 -41.470 1.00 61.62 243 ASN A N 1
ATOM 1749 C CA . ASN A 1 243 ? 30.138 4.447 -42.839 1.00 61.62 243 ASN A CA 1
ATOM 1750 C C . ASN A 1 243 ? 30.940 5.325 -43.807 1.00 61.62 243 ASN A C 1
ATOM 1752 O O . ASN A 1 243 ? 30.683 6.520 -43.900 1.00 61.62 243 ASN A O 1
ATOM 1756 N N . ASN A 1 244 ? 31.894 4.738 -44.533 1.00 52.94 244 ASN A N 1
ATOM 1757 C CA . ASN A 1 244 ? 32.479 5.348 -45.729 1.00 52.94 244 ASN A CA 1
ATOM 1758 C C . ASN A 1 244 ? 31.630 4.892 -46.918 1.00 52.94 244 ASN A C 1
ATOM 1760 O O . ASN A 1 244 ? 31.897 3.818 -47.458 1.00 52.94 244 ASN A O 1
ATOM 1764 N N . GLY A 1 245 ? 30.588 5.653 -47.263 1.00 53.12 245 GLY A N 1
ATOM 1765 C CA . GLY A 1 245 ? 29.605 5.242 -48.265 1.00 53.12 245 GLY A CA 1
ATOM 1766 C C . GLY A 1 245 ? 30.250 4.796 -49.581 1.00 53.12 245 GLY A C 1
ATOM 1767 O O . GLY A 1 245 ? 31.000 5.546 -50.211 1.00 53.12 245 GLY A O 1
ATOM 1768 N N . ASP A 1 246 ? 29.953 3.566 -50.008 1.00 53.66 246 ASP A N 1
ATOM 1769 C CA . ASP A 1 246 ? 30.440 2.976 -51.264 1.00 53.66 246 ASP A CA 1
ATOM 1770 C C . ASP A 1 246 ? 29.585 3.365 -52.488 1.00 53.66 246 ASP A C 1
ATOM 1772 O O . ASP A 1 246 ? 29.856 2.936 -53.612 1.00 53.66 246 ASP A O 1
ATOM 1776 N N . GLY A 1 247 ? 28.574 4.217 -52.282 1.00 51.84 247 GLY A N 1
ATOM 1777 C CA . GLY A 1 247 ? 27.649 4.672 -53.320 1.00 51.84 247 GLY A CA 1
ATOM 1778 C C . GLY A 1 247 ? 26.362 3.848 -53.430 1.00 51.84 247 GLY A C 1
ATOM 1779 O O . GLY A 1 247 ? 25.584 4.083 -54.357 1.00 51.84 247 GLY A O 1
ATOM 1780 N N . THR A 1 248 ? 26.093 2.922 -52.505 1.00 52.62 248 THR A N 1
ATOM 1781 C CA . THR A 1 248 ? 24.771 2.292 -52.337 1.00 52.62 248 THR A CA 1
ATOM 1782 C C . THR A 1 248 ? 24.067 2.801 -51.072 1.00 52.62 248 THR A C 1
ATOM 1784 O O . THR A 1 248 ? 24.657 3.538 -50.296 1.00 52.62 248 THR A O 1
ATOM 1787 N N . THR A 1 249 ? 22.761 2.547 -50.910 1.00 54.44 249 THR A N 1
ATOM 1788 C CA . THR A 1 249 ? 21.962 3.062 -49.779 1.00 54.44 249 THR A CA 1
ATOM 1789 C C . THR A 1 249 ? 22.555 2.614 -48.441 1.00 54.44 249 THR A C 1
ATOM 1791 O O . THR A 1 249 ? 22.310 1.485 -48.016 1.00 54.44 249 THR A O 1
ATOM 1794 N N . ASP A 1 250 ? 23.330 3.491 -47.806 1.00 60.22 250 ASP A N 1
ATOM 1795 C CA . ASP A 1 250 ? 24.032 3.189 -46.562 1.00 60.22 250 ASP A CA 1
ATOM 1796 C C . ASP A 1 250 ? 23.053 2.847 -45.422 1.00 60.22 250 ASP A C 1
ATOM 1798 O O . ASP A 1 250 ? 21.953 3.415 -45.345 1.00 60.22 250 ASP A O 1
ATOM 1802 N N . PRO A 1 251 ? 23.416 1.906 -44.530 1.00 65.19 251 PRO A N 1
ATOM 1803 C CA . PRO A 1 251 ? 22.553 1.495 -43.433 1.00 65.19 251 PRO A CA 1
ATOM 1804 C C . PRO A 1 251 ? 22.346 2.648 -42.433 1.00 65.19 251 PRO A C 1
ATOM 1806 O O . PRO A 1 251 ? 23.288 3.390 -42.135 1.00 65.19 251 PRO A O 1
ATOM 1809 N N . PRO A 1 252 ? 21.125 2.814 -41.891 1.00 83.62 252 PRO A N 1
ATOM 1810 C CA . PRO A 1 252 ? 20.825 3.879 -40.943 1.00 83.62 252 PRO A CA 1
ATOM 1811 C C . PRO A 1 252 ? 21.540 3.667 -39.602 1.00 83.62 252 PRO A C 1
ATOM 1813 O O . PRO A 1 252 ? 21.819 2.536 -39.200 1.00 83.62 252 PRO A O 1
ATOM 1816 N N . LEU A 1 253 ? 21.758 4.759 -38.868 1.00 86.50 253 LEU A N 1
ATOM 1817 C CA . LEU A 1 253 ? 22.164 4.699 -37.468 1.00 86.50 253 LEU A CA 1
ATOM 1818 C C . LEU A 1 253 ? 20.957 4.296 -36.616 1.00 86.50 253 LEU A C 1
ATOM 1820 O O . LEU A 1 253 ? 19.959 5.018 -36.559 1.00 86.50 253 LEU A O 1
ATOM 1824 N N . VAL A 1 254 ? 21.065 3.152 -35.944 1.00 90.56 254 VAL A N 1
ATOM 1825 C CA . VAL A 1 254 ? 20.051 2.630 -35.025 1.00 90.56 254 VAL A CA 1
ATOM 1826 C C . VAL A 1 254 ? 20.582 2.704 -33.600 1.00 90.56 254 VAL A C 1
ATOM 1828 O O . VAL A 1 254 ? 21.609 2.104 -33.287 1.00 90.56 254 VAL A O 1
ATOM 1831 N N . VAL A 1 255 ? 19.867 3.417 -32.733 1.00 92.06 255 VAL A N 1
ATOM 1832 C CA . VAL A 1 255 ? 20.215 3.568 -31.317 1.00 92.06 255 VAL A CA 1
ATOM 1833 C C . VAL A 1 255 ? 19.070 3.153 -30.411 1.00 92.06 255 VAL A C 1
ATOM 1835 O O . VAL A 1 255 ? 17.897 3.353 -30.731 1.00 92.06 255 VAL A O 1
ATOM 1838 N N . THR A 1 256 ? 19.418 2.617 -29.246 1.00 92.50 256 THR A N 1
ATOM 1839 C CA . THR A 1 256 ? 18.454 2.152 -28.244 1.00 92.50 256 THR A CA 1
ATOM 1840 C C . THR A 1 256 ? 18.533 3.035 -27.010 1.00 92.50 256 THR A C 1
ATOM 1842 O O . THR A 1 256 ? 19.626 3.346 -26.540 1.00 92.50 256 THR A O 1
ATOM 1845 N N . CYS A 1 257 ? 17.390 3.455 -26.475 1.00 89.06 257 CYS A N 1
ATOM 1846 C CA . CYS A 1 257 ? 17.351 4.187 -25.212 1.00 89.06 257 CYS A CA 1
ATOM 1847 C C . CYS A 1 257 ? 17.920 3.329 -24.065 1.00 89.06 257 CYS A C 1
ATOM 1849 O O . CYS A 1 257 ? 17.638 2.133 -23.992 1.00 89.06 257 CYS A O 1
ATOM 1851 N N . ASN A 1 258 ? 18.748 3.913 -23.196 1.00 81.69 258 ASN A N 1
ATOM 1852 C CA . ASN A 1 258 ? 19.282 3.219 -22.027 1.00 81.69 258 ASN A CA 1
ATOM 1853 C C . ASN A 1 258 ? 18.219 3.077 -20.937 1.00 81.69 258 ASN A C 1
ATOM 1855 O O . ASN A 1 258 ? 17.345 3.926 -20.817 1.00 81.69 258 ASN A O 1
ATOM 1859 N N . ALA A 1 259 ? 18.379 2.070 -20.077 1.00 73.38 259 ALA A N 1
ATOM 1860 C CA . ALA A 1 259 ? 17.500 1.780 -18.945 1.00 73.38 259 ALA A CA 1
ATOM 1861 C C . ALA A 1 259 ? 16.967 3.039 -18.221 1.00 73.38 259 ALA A C 1
ATOM 1863 O O . ALA A 1 259 ? 15.765 3.208 -18.044 1.00 73.38 259 ALA A O 1
ATOM 1864 N N . GLY A 1 260 ? 17.858 3.970 -17.872 1.00 69.19 260 GLY A N 1
ATOM 1865 C CA . GLY A 1 260 ? 17.496 5.186 -17.141 1.00 69.19 260 GLY A CA 1
ATOM 1866 C C . GLY A 1 260 ? 16.744 6.263 -17.937 1.00 69.19 260 GLY A C 1
ATOM 1867 O O . GLY A 1 260 ? 16.404 7.286 -17.353 1.00 69.19 260 GLY A O 1
ATOM 1868 N N . GLY A 1 261 ? 16.518 6.107 -19.245 1.00 78.62 261 GLY A N 1
ATOM 1869 C CA . GLY A 1 261 ? 15.892 7.139 -20.081 1.00 78.62 261 GLY A CA 1
ATOM 1870 C C . GLY A 1 261 ? 16.760 8.386 -20.302 1.00 78.62 261 GLY A C 1
ATOM 1871 O O . GLY A 1 261 ? 16.245 9.446 -20.651 1.00 78.62 261 GLY A O 1
ATOM 1872 N N . THR A 1 262 ? 18.069 8.284 -20.064 1.00 83.56 262 THR A N 1
ATOM 1873 C CA . THR A 1 262 ? 19.022 9.405 -20.006 1.00 83.56 262 THR A CA 1
ATOM 1874 C C . THR A 1 262 ? 20.015 9.449 -21.163 1.00 83.56 262 THR A C 1
ATOM 1876 O O . THR A 1 262 ? 20.717 10.448 -21.312 1.00 83.56 262 THR A O 1
ATOM 1879 N N . ALA A 1 263 ? 20.104 8.403 -21.987 1.00 87.38 263 ALA A N 1
ATOM 1880 C CA . ALA A 1 263 ? 21.033 8.344 -23.111 1.00 87.38 263 ALA A CA 1
ATOM 1881 C C . ALA A 1 263 ? 20.552 7.416 -24.231 1.00 87.38 263 ALA A C 1
ATOM 1883 O O . ALA A 1 263 ? 19.974 6.360 -23.982 1.00 87.38 263 ALA A O 1
ATOM 1884 N N . TRP A 1 264 ? 20.887 7.773 -25.470 1.00 90.56 264 TRP A N 1
ATOM 1885 C CA . TRP A 1 264 ? 20.790 6.875 -26.618 1.00 90.56 264 TRP A CA 1
ATOM 1886 C C . TRP A 1 264 ? 22.096 6.095 -26.774 1.00 90.56 264 TRP A C 1
ATOM 1888 O O . TRP A 1 264 ? 23.178 6.684 -26.769 1.00 90.56 264 TRP A O 1
ATOM 1898 N N . LEU A 1 265 ? 21.998 4.773 -26.895 1.00 89.88 265 LEU A N 1
ATOM 1899 C CA . LEU A 1 265 ? 23.136 3.866 -26.975 1.00 89.88 265 LEU A CA 1
ATOM 1900 C C . LEU A 1 265 ? 23.315 3.348 -28.402 1.00 89.88 265 LEU A C 1
ATOM 1902 O O . LEU A 1 265 ? 22.396 2.750 -28.964 1.00 89.88 265 LEU A O 1
ATOM 1906 N N . PHE A 1 266 ? 24.522 3.495 -28.938 1.00 88.56 266 PHE A N 1
ATOM 1907 C CA . PHE A 1 266 ? 24.983 2.791 -30.129 1.00 88.56 266 PHE A CA 1
ATOM 1908 C C . PHE A 1 266 ? 25.975 1.703 -29.705 1.00 88.56 266 PHE A C 1
ATOM 1910 O O . PHE A 1 266 ? 26.963 1.987 -29.030 1.00 88.56 266 PHE A O 1
ATOM 1917 N N . MET A 1 267 ? 25.687 0.435 -30.021 1.00 83.12 267 MET A N 1
ATOM 1918 C CA . MET A 1 267 ? 26.502 -0.720 -29.592 1.00 83.12 267 MET A CA 1
ATOM 1919 C C . MET A 1 267 ? 26.807 -0.742 -28.076 1.00 83.12 267 MET A C 1
ATOM 1921 O O . MET A 1 267 ? 27.882 -1.153 -27.644 1.00 83.12 267 MET A O 1
ATOM 1925 N N . GLY A 1 268 ? 25.853 -0.282 -27.257 1.00 82.19 268 GLY A N 1
ATOM 1926 C CA . GLY A 1 268 ? 25.987 -0.201 -25.797 1.00 82.19 268 GLY A CA 1
ATOM 1927 C C . GLY A 1 268 ? 26.744 1.028 -25.281 1.00 82.19 268 GLY A C 1
ATOM 1928 O O . GLY A 1 268 ? 26.891 1.179 -24.070 1.00 82.19 268 GLY A O 1
ATOM 1929 N N . ILE A 1 269 ? 27.193 1.921 -26.164 1.00 84.06 269 ILE A N 1
ATOM 1930 C CA . ILE A 1 269 ? 27.938 3.128 -25.807 1.00 84.06 269 ILE A CA 1
ATOM 1931 C C . ILE A 1 269 ? 27.043 4.365 -25.987 1.00 84.06 269 ILE A C 1
ATOM 1933 O O . ILE A 1 269 ? 26.415 4.501 -27.037 1.00 84.06 269 ILE A O 1
ATOM 1937 N N . PRO A 1 270 ? 26.970 5.282 -25.003 1.00 87.50 270 PRO A N 1
ATOM 1938 C CA . PRO A 1 270 ? 26.226 6.528 -25.153 1.00 87.50 270 PRO A CA 1
ATOM 1939 C C . PRO A 1 270 ? 26.769 7.399 -26.287 1.00 87.50 270 PRO A C 1
ATOM 1941 O O . PRO A 1 270 ? 27.969 7.683 -26.330 1.00 87.50 270 PRO A O 1
ATOM 1944 N N . ILE A 1 271 ? 25.870 7.883 -27.143 1.00 88.00 271 ILE A N 1
ATOM 1945 C CA . ILE A 1 271 ? 26.174 8.913 -28.138 1.00 88.00 271 ILE A CA 1
ATOM 1946 C C . ILE A 1 271 ? 25.471 10.219 -27.776 1.00 88.00 271 ILE A C 1
ATOM 1948 O O . ILE A 1 271 ? 24.333 10.222 -27.310 1.00 88.00 271 ILE A O 1
ATOM 1952 N N . THR A 1 272 ? 26.156 11.342 -27.986 1.00 90.00 272 THR A N 1
ATOM 1953 C CA . THR A 1 272 ? 25.623 12.679 -27.657 1.00 90.00 272 THR A CA 1
ATOM 1954 C C . THR A 1 272 ? 25.468 13.578 -28.878 1.00 90.00 272 THR A C 1
ATOM 1956 O O . THR A 1 272 ? 24.854 14.640 -28.791 1.00 90.00 272 THR A O 1
ATOM 1959 N N . GLN A 1 273 ? 26.027 13.178 -30.020 1.00 89.06 273 GLN A N 1
ATOM 1960 C CA . GLN A 1 273 ? 25.990 13.948 -31.258 1.00 89.06 273 GLN A CA 1
ATOM 1961 C C . GLN A 1 273 ? 26.053 13.017 -32.469 1.00 89.06 273 GLN A C 1
ATOM 1963 O O . GLN A 1 273 ? 26.795 12.035 -32.442 1.00 89.06 273 GLN A O 1
ATOM 1968 N N . ALA A 1 274 ? 25.309 13.369 -33.516 1.00 89.12 274 ALA A N 1
ATOM 1969 C CA . ALA A 1 274 ? 25.365 12.734 -34.826 1.00 89.12 274 ALA A CA 1
ATOM 1970 C C . ALA A 1 274 ? 25.324 13.801 -35.938 1.00 89.12 274 ALA A C 1
ATOM 1972 O O . ALA A 1 274 ? 24.562 14.767 -35.852 1.00 89.12 274 ALA A O 1
ATOM 1973 N N . GLU A 1 275 ? 26.109 13.628 -36.996 1.00 89.00 275 GLU A N 1
ATOM 1974 C CA . GLU A 1 275 ? 26.119 14.488 -38.186 1.00 89.00 275 GLU A CA 1
ATOM 1975 C C . GLU A 1 275 ? 25.988 13.637 -39.452 1.00 89.00 275 GLU A C 1
ATOM 1977 O O . GLU A 1 275 ? 26.565 12.560 -39.534 1.00 89.00 275 GLU A O 1
ATOM 1982 N N . CYS A 1 276 ? 25.202 14.101 -40.424 1.00 88.00 276 CYS A N 1
ATOM 1983 C CA . CYS A 1 276 ? 25.062 13.479 -41.742 1.00 88.00 276 CYS A CA 1
ATOM 1984 C C . CYS A 1 276 ? 25.831 14.332 -42.755 1.00 88.00 276 CYS A C 1
ATOM 1986 O O . CYS A 1 276 ? 25.553 15.527 -42.855 1.00 88.00 276 CYS A O 1
ATOM 1988 N N . ALA A 1 277 ? 26.764 13.744 -43.502 1.00 83.62 277 ALA A N 1
ATOM 1989 C CA . ALA A 1 277 ? 27.581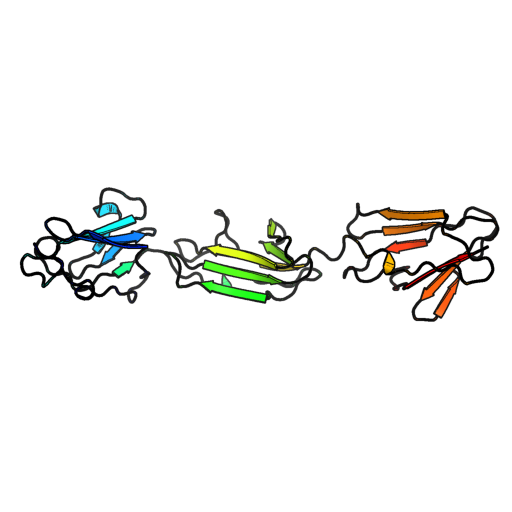 14.441 -44.501 1.00 83.62 277 ALA A CA 1
ATOM 1990 C C . ALA A 1 277 ? 27.680 13.652 -45.823 1.00 83.62 277 ALA A C 1
ATOM 1992 O O . ALA A 1 277 ? 27.220 12.511 -45.892 1.00 83.62 277 ALA A O 1
ATOM 1993 N N . VAL A 1 278 ? 28.161 14.309 -46.889 1.00 77.94 278 VAL A N 1
ATOM 1994 C CA . VAL A 1 278 ? 28.442 13.772 -48.243 1.00 77.94 278 VAL A CA 1
ATOM 1995 C C . VAL A 1 278 ? 29.718 14.372 -48.821 1.00 77.94 278 VAL A C 1
ATOM 1997 O O . VAL A 1 278 ? 30.047 15.520 -48.438 1.00 77.94 278 VAL A O 1
#

InterPro domains:
  IPR002601 C6 domain [PF01681] (4-89)
  IPR002601 C6 domain [PF01681] (96-180)
  IPR002601 C6 domain [SM01048] (1-89)
  IPR002601 C6 domain [SM01048] (93-180)
  IPR002601 C6 domain [SM01048] (186-276)

Organism: NCBI:txid358040

pLDDT: mean 82.34, std 11.15, range [51.84, 95.94]

Secondary structure (DSSP, 8-state):
--PPPGGGSEEE--STTEE--SEEEEE-SSS-EEEEEEESTT-EEE-SS-EEEGGGGT--SSEEEEEEEE-TTSS-EEETTEEE-EEEEE-S-PPPPGGGSEEE--STT-B--SEEEEESSSSSS-EEEEEEESTTEEEEETTTS-EEE-TTSEEEEEEEE-TTSS-EEETTEEE-EEEEEESSS-S---GGGSEEE--STTEE--SEEEEE-SSSS-EEEEE--STT-EEEEEETTEEEE-----SS-PPPEEEEE-TTSS-EEETTEEE-EEEEE-